Protein AF-A0A7S1X0C2-F1 (afdb_monomer)

Solvent-accessible surface area (backbone atoms only — not comparable to full-atom values): 18424 Å² total; per-residue (Å²): 133,88,85,84,90,81,90,81,87,82,83,82,81,87,82,87,84,82,89,85,88,84,92,74,71,80,76,73,65,73,80,68,70,89,68,88,88,83,87,87,90,87,86,89,87,80,88,86,87,88,86,81,90,83,88,83,81,87,83,81,92,76,87,82,74,86,74,83,85,72,82,78,79,82,78,76,87,85,67,83,74,78,58,61,66,62,54,48,54,51,49,54,51,50,52,52,50,51,54,51,49,50,53,54,49,54,68,74,62,67,70,86,49,76,64,57,54,52,54,51,53,51,50,34,53,76,73,70,48,89,82,82,84,53,98,68,58,58,50,48,49,44,10,46,36,28,60,71,66,77,38,89,53,36,82,48,83,66,72,60,33,46,58,52,45,26,47,30,40,35,24,45,81,85,40,91,89,55,72,68,44,79,46,46,44,68,55,40,29,72,77,69,65,41,42,54,70,51,47,41,52,41,36,54,34,59,30,49,102,88,37,88,32,43,90,93,43,48,75,67,58,37,50,51,49,40,65,73,42,52,70,90,60,96,68,60,49,73,91,50,49,28,58,50,52,47,48,50,59,72,69,46,75,56,64,68,60,52,51,51,51,49,54,51,50,53,52,50,54,50,52,53,50,53,52,51,53,59,53,55,63,64,76,79,113

Sequence (285 aa):
EGEGAAGGQGTVEHDHDESGRSGGAAAAVADDIIAHKEEAKGKEGGEGQRSSRLTFQGASSIPAAPLPSQPAPAQPPDAPQPDWDTMLDELEHEEAALRSDQRKFARNADTPTAEMYSECQELLQMFGLPYIIAPMEAEAQCAWMNANGLVDGVVTDDNDAFLFGAKEVYRNIFDGKKYVEHYKAADMETELGLTQERMIALALLLGCDYTEGVPGIGVVNAVEVIMAFLPPGSEAPKQGQGWQAFKEWVEAPDIALVKEVQAKIDRQSKKKRKSLDTLAEVEDG

Organism: NCBI:txid63592

Nearest PDB structures (foldseek):
  4q0z-assembly2_E  TM=9.080E-01  e=3.147E-11  Saccharomyces cerevisiae S288C
  6tur-assembly3_CCC  TM=8.118E-01  e=1.465E-11  Homo sapiens
  4q0w-assembly1_A  TM=6.971E-01  e=2.030E-12  Saccharomyces cerevisiae S288C
  6tur-assembly1_AAA  TM=7.537E-01  e=1.065E-11  Homo sapiens
  6vbh-assembly1_A  TM=7.689E-01  e=1.549E-10  Homo sapiens

pLDDT: mean 71.13, std 23.66, range [26.94, 96.81]

InterPro domains:
  IPR006084 XPG/Rad2 endonuclease [PR00853] (124-141)
  IPR006084 XPG/Rad2 endonuclease [PR00853] (145-165)
  IPR006084 XPG/Rad2 endonuclease [PR00853] (199-214)
  IPR006086 XPG-I domain [PF00867] (128-209)
  IPR006086 XPG-I domain [SM00484] (125-194)
  IPR008918 Helix-hairpin-helix motif, class 2 [SM00279] (196-229)
  IPR019974 XPG conserved site [PS00842] (128-142)
  IPR029060 PIN-like domain superfamily [SSF88723] (91-209)
  IPR036279 5'-3' exonuclease, C-terminal domain superfamily [SSF47807] (194-239)

Structure (mmCIF, N/CA/C/O backbone):
data_AF-A0A7S1X0C2-F1
#
_entry.id   AF-A0A7S1X0C2-F1
#
loop_
_atom_site.group_PDB
_atom_site.id
_atom_site.type_symbol
_atom_site.label_atom_id
_atom_site.label_alt_id
_atom_site.label_comp_id
_atom_site.label_asym_id
_atom_site.label_entity_id
_atom_site.label_seq_id
_atom_site.pdbx_PDB_ins_code
_atom_site.Cartn_x
_atom_site.Cartn_y
_atom_site.Cartn_z
_atom_site.occupancy
_atom_site.B_iso_or_equiv
_atom_site.auth_seq_id
_atom_site.auth_comp_id
_atom_site.auth_asym_id
_atom_site.auth_atom_id
_atom_site.pdbx_PDB_model_num
ATOM 1 N N . GLU A 1 1 ? -58.504 -42.662 8.228 1.00 38.34 1 GLU A N 1
ATOM 2 C CA . GLU A 1 1 ? -59.024 -41.973 7.030 1.00 38.34 1 GLU A CA 1
ATOM 3 C C . GLU A 1 1 ? -57.902 -41.020 6.616 1.00 38.34 1 GLU A C 1
ATOM 5 O O . GLU A 1 1 ? -57.551 -40.184 7.432 1.00 38.34 1 GLU A O 1
ATOM 10 N N . GLY A 1 2 ? -57.013 -41.369 5.671 1.00 36.91 2 GLY A N 1
ATOM 11 C CA . GLY A 1 2 ? -57.208 -41.274 4.205 1.00 36.91 2 GLY A CA 1
ATOM 12 C C . GLY A 1 2 ? -57.338 -39.789 3.831 1.00 36.91 2 GLY A C 1
ATOM 13 O O . GLY A 1 2 ? -58.200 -39.148 4.407 1.00 36.91 2 GLY A O 1
ATOM 14 N N . GLU A 1 3 ? -56.547 -39.109 3.002 1.00 38.09 3 GLU A N 1
ATOM 15 C CA . GLU A 1 3 ? -55.627 -39.337 1.865 1.00 38.09 3 GLU A CA 1
ATOM 16 C C . GLU A 1 3 ? -54.659 -38.108 1.865 1.00 38.09 3 GLU A C 1
ATOM 18 O O . GLU A 1 3 ? -54.950 -37.126 2.540 1.00 38.09 3 GLU A O 1
ATOM 23 N N . GLY A 1 4 ? -53.467 -38.016 1.265 1.00 32.06 4 GLY A N 1
ATOM 24 C CA . GLY A 1 4 ? -52.993 -38.414 -0.063 1.00 32.06 4 GLY A CA 1
ATOM 25 C C . GLY A 1 4 ? -52.557 -37.158 -0.858 1.00 32.06 4 GLY A C 1
ATOM 26 O O . GLY A 1 4 ? -53.248 -36.149 -0.812 1.00 32.06 4 GLY A O 1
ATOM 27 N N . ALA A 1 5 ? -51.447 -37.274 -1.611 1.00 35.38 5 ALA A N 1
ATOM 28 C CA . ALA A 1 5 ? -50.895 -36.349 -2.631 1.00 35.38 5 ALA A CA 1
ATOM 29 C C . ALA A 1 5 ? -50.056 -35.139 -2.137 1.00 35.38 5 ALA A C 1
ATOM 31 O O . ALA A 1 5 ? -50.445 -34.435 -1.220 1.00 35.38 5 ALA A O 1
ATOM 32 N N . ALA A 1 6 ? -48.898 -34.784 -2.708 1.00 38.53 6 ALA A N 1
ATOM 33 C CA . ALA A 1 6 ? -48.084 -35.348 -3.786 1.00 38.53 6 ALA A CA 1
ATOM 34 C C . ALA A 1 6 ? -46.634 -34.843 -3.621 1.00 38.53 6 ALA A C 1
ATOM 36 O O . ALA A 1 6 ? -46.410 -33.681 -3.285 1.00 38.53 6 ALA A O 1
ATOM 37 N N . GLY A 1 7 ? -45.660 -35.724 -3.857 1.00 30.81 7 GLY A N 1
ATOM 38 C CA . GLY A 1 7 ? -44.246 -35.377 -3.948 1.00 30.81 7 GLY A CA 1
ATOM 39 C C . GLY A 1 7 ? -43.900 -34.841 -5.336 1.00 30.81 7 GLY A C 1
ATOM 40 O O . GLY A 1 7 ? -44.306 -35.416 -6.343 1.00 30.81 7 GLY A O 1
ATOM 41 N N . GLY A 1 8 ? -43.130 -33.756 -5.372 1.00 30.38 8 GLY A N 1
ATOM 42 C CA . GLY A 1 8 ? -42.432 -33.269 -6.558 1.00 30.38 8 GLY A CA 1
ATOM 43 C C . GLY A 1 8 ? -40.933 -33.321 -6.295 1.00 30.38 8 GLY A C 1
ATOM 44 O O . GLY A 1 8 ? -40.399 -32.474 -5.585 1.00 30.38 8 GLY A O 1
ATOM 45 N N . GLN A 1 9 ? -40.274 -34.350 -6.826 1.00 30.86 9 GLN A N 1
ATOM 46 C CA . GLN A 1 9 ? -38.821 -34.431 -6.925 1.00 30.86 9 GLN A CA 1
ATOM 47 C C . GLN A 1 9 ? -38.385 -33.551 -8.100 1.00 30.86 9 GLN A C 1
ATOM 49 O O . GLN A 1 9 ? -38.743 -33.825 -9.241 1.00 30.86 9 GLN A O 1
ATOM 54 N N . GLY A 1 10 ? -37.643 -32.483 -7.810 1.00 29.42 10 GLY A N 1
ATOM 55 C CA . GLY A 1 10 ? -36.895 -31.718 -8.801 1.00 29.42 10 GLY A CA 1
ATOM 56 C C . GLY A 1 10 ? -35.439 -32.161 -8.768 1.00 29.42 10 GLY A C 1
ATOM 57 O O . GLY A 1 10 ? -34.667 -31.692 -7.938 1.00 29.42 10 GLY A O 1
ATOM 58 N N . THR A 1 11 ? -35.092 -33.104 -9.635 1.00 29.97 11 THR A N 1
ATOM 59 C CA . THR A 1 11 ? -33.720 -33.422 -10.031 1.00 29.97 11 THR A CA 1
ATOM 60 C C . THR A 1 11 ? -33.200 -32.280 -10.900 1.00 29.97 11 THR A C 1
ATOM 62 O O . THR A 1 11 ? -33.791 -32.003 -11.940 1.00 29.97 11 THR A O 1
ATOM 65 N N . VAL A 1 12 ? -32.124 -31.610 -10.486 1.00 31.59 12 VAL A N 1
ATOM 66 C CA . VAL A 1 12 ? -31.349 -30.745 -11.386 1.00 31.59 12 VAL A CA 1
ATOM 67 C C . VAL A 1 12 ? -30.118 -31.537 -11.793 1.00 31.59 12 VAL A C 1
ATOM 69 O O . VAL A 1 12 ? -29.305 -31.923 -10.952 1.00 31.59 12 VAL A O 1
ATOM 72 N N . GLU A 1 13 ? -30.088 -31.860 -13.079 1.00 29.91 13 GLU A N 1
ATOM 73 C CA . GLU A 1 13 ? -29.068 -32.640 -13.759 1.00 29.91 13 GLU A CA 1
ATOM 74 C C . GLU A 1 13 ? -27.720 -31.908 -13.763 1.00 29.91 13 GLU A C 1
ATOM 76 O O . GLU A 1 13 ? -27.632 -30.689 -13.911 1.00 29.91 13 GLU A O 1
ATOM 81 N N . HIS A 1 14 ? -26.668 -32.701 -13.567 1.00 29.45 14 HIS A N 1
ATOM 82 C CA . HIS A 1 14 ? -25.294 -32.357 -13.884 1.00 29.45 14 HIS A CA 1
ATOM 83 C C . HIS A 1 14 ? -25.120 -32.452 -15.400 1.00 29.45 14 HIS A C 1
ATOM 85 O O . HIS A 1 14 ? -25.196 -33.556 -15.932 1.00 29.45 14 HIS A O 1
ATOM 91 N N . ASP A 1 15 ? -24.793 -31.339 -16.050 1.00 27.52 15 ASP A N 1
ATOM 92 C CA . ASP A 1 15 ? -24.184 -31.352 -17.378 1.00 27.52 15 ASP A CA 1
ATOM 93 C C . ASP A 1 15 ? -22.742 -30.845 -17.274 1.00 27.52 15 ASP A C 1
ATOM 95 O O . ASP A 1 15 ? -22.465 -29.664 -17.060 1.00 27.52 15 ASP A O 1
ATOM 99 N N . HIS A 1 16 ? -21.824 -31.802 -17.391 1.00 29.70 16 HIS A N 1
ATOM 100 C CA . HIS A 1 16 ? -20.499 -31.596 -17.952 1.00 29.70 16 HIS A CA 1
ATOM 101 C C . HIS A 1 16 ? -20.656 -31.541 -19.474 1.00 29.70 16 HIS A C 1
ATOM 103 O O . HIS A 1 16 ? -21.088 -32.535 -20.045 1.00 29.70 16 HIS A O 1
ATOM 109 N N . ASP A 1 17 ? -20.221 -30.463 -20.127 1.00 28.12 17 ASP A N 1
ATOM 110 C CA . ASP A 1 17 ? -19.350 -30.629 -21.292 1.00 28.12 17 ASP A CA 1
ATOM 111 C C . ASP A 1 17 ? -18.538 -29.366 -21.603 1.00 28.12 17 ASP A C 1
ATOM 113 O O . ASP A 1 17 ? -18.909 -28.228 -21.305 1.00 28.12 17 ASP A O 1
ATOM 117 N N . GLU A 1 18 ? -17.376 -29.647 -22.159 1.00 31.31 18 GLU A N 1
ATOM 118 C CA . GLU A 1 18 ? -16.195 -28.841 -22.374 1.00 31.31 18 GLU A CA 1
ATOM 119 C C . GLU A 1 18 ? -16.219 -28.052 -23.693 1.00 31.31 18 GLU A C 1
ATOM 121 O O . GLU A 1 18 ? -16.808 -28.442 -24.698 1.00 31.31 18 GLU A O 1
ATOM 126 N N . SER A 1 19 ? -15.338 -27.048 -23.713 1.00 29.97 19 SER A N 1
ATOM 127 C CA . SER A 1 19 ? -14.519 -26.618 -24.856 1.00 29.97 19 SER A CA 1
ATOM 128 C C . SER A 1 19 ? -15.101 -25.646 -25.893 1.00 29.97 19 SER A C 1
ATOM 130 O O . SER A 1 19 ? -16.042 -25.918 -26.630 1.00 29.97 19 SER A O 1
ATOM 132 N N . GLY A 1 20 ? -14.369 -24.538 -26.075 1.00 26.94 20 GLY A N 1
ATOM 133 C CA . GLY A 1 20 ? -14.194 -23.962 -27.406 1.00 26.94 20 GLY A CA 1
ATOM 134 C C . GLY A 1 20 ? -14.153 -22.441 -27.492 1.00 26.94 20 GLY A C 1
ATOM 135 O O . GLY A 1 20 ? -15.181 -21.806 -27.667 1.00 26.94 20 GLY A O 1
ATOM 136 N N . ARG A 1 21 ? -12.924 -21.910 -27.585 1.00 32.91 21 ARG A N 1
ATOM 137 C CA . ARG A 1 21 ? -12.540 -20.632 -28.224 1.00 32.91 21 ARG A CA 1
ATOM 138 C C . ARG A 1 21 ? -12.882 -19.315 -27.514 1.00 32.91 21 ARG A C 1
ATOM 140 O O . ARG A 1 21 ? -13.883 -18.685 -27.819 1.00 32.91 21 ARG A O 1
ATOM 147 N N . SER A 1 22 ? -11.870 -18.773 -26.831 1.00 33.56 22 SER A N 1
ATOM 148 C CA . SER A 1 22 ? -11.380 -17.399 -27.081 1.00 33.56 22 SER A CA 1
ATOM 149 C C . SER A 1 22 ? -9.992 -17.146 -26.458 1.00 33.56 22 SER A C 1
ATOM 151 O O . SER A 1 22 ? -9.758 -16.124 -25.828 1.00 33.56 22 SER A O 1
ATOM 153 N N . GLY A 1 23 ? -9.043 -18.076 -26.615 1.00 30.84 23 GLY A N 1
ATOM 154 C CA . GLY A 1 23 ? -7.650 -17.922 -26.155 1.00 30.84 23 GLY A CA 1
ATOM 155 C C . GLY A 1 23 ? -6.723 -17.337 -27.225 1.00 30.84 23 GLY A C 1
ATOM 156 O O . GLY A 1 23 ? -5.709 -17.946 -27.541 1.00 30.84 23 GLY A O 1
ATOM 157 N N . GLY A 1 24 ? -7.115 -16.231 -27.869 1.00 29.59 24 GLY A N 1
ATOM 158 C CA . GLY A 1 24 ? -6.479 -15.781 -29.119 1.00 29.59 24 GLY A CA 1
ATOM 159 C C . GLY A 1 24 ? -5.709 -14.459 -29.092 1.00 29.59 24 GLY A C 1
ATOM 160 O O . GLY A 1 24 ? -5.016 -14.184 -30.062 1.00 29.59 24 GLY A O 1
ATOM 161 N N . ALA A 1 25 ? -5.818 -13.633 -28.046 1.00 32.25 25 ALA A N 1
ATOM 162 C CA . ALA A 1 25 ? -5.293 -12.259 -28.105 1.00 32.25 25 ALA A CA 1
ATOM 163 C C . ALA A 1 25 ? -4.091 -11.981 -27.182 1.00 32.25 25 ALA A C 1
ATOM 165 O O . ALA A 1 25 ? -3.238 -11.179 -27.539 1.00 32.25 25 ALA A O 1
ATOM 166 N N . ALA A 1 26 ? -3.973 -12.662 -26.035 1.00 36.62 26 ALA A N 1
ATOM 167 C CA . ALA A 1 26 ? -2.925 -12.360 -25.049 1.00 36.62 26 ALA A CA 1
ATOM 168 C C . ALA A 1 26 ? -1.559 -13.008 -25.358 1.00 36.62 26 ALA A C 1
ATOM 170 O O . ALA A 1 26 ? -0.527 -12.516 -24.919 1.00 36.62 26 ALA A O 1
ATOM 171 N N . ALA A 1 27 ? -1.533 -14.089 -26.146 1.00 34.44 27 ALA A N 1
ATOM 172 C CA . ALA A 1 27 ? -0.301 -14.821 -26.456 1.00 34.44 27 ALA A CA 1
ATOM 173 C C . ALA A 1 27 ? 0.554 -14.169 -27.561 1.00 34.44 27 ALA A C 1
ATOM 175 O O . ALA A 1 27 ? 1.710 -14.534 -27.728 1.00 34.44 27 ALA A O 1
ATOM 176 N N . ALA A 1 28 ? 0.008 -13.206 -28.313 1.00 31.70 28 ALA A N 1
ATOM 177 C CA . ALA A 1 28 ? 0.689 -12.609 -29.465 1.00 31.70 28 ALA A CA 1
ATOM 178 C C . ALA A 1 28 ? 1.593 -11.411 -29.115 1.00 31.70 28 ALA A C 1
ATOM 180 O O . ALA A 1 28 ? 2.307 -10.925 -29.984 1.00 31.70 28 ALA A O 1
ATOM 181 N N . VAL A 1 29 ? 1.581 -10.938 -27.864 1.00 41.34 29 VAL A N 1
ATOM 182 C CA . VAL A 1 29 ? 2.398 -9.788 -27.418 1.00 41.34 29 VAL A CA 1
ATOM 183 C C . VAL A 1 29 ? 3.744 -10.240 -26.823 1.00 41.34 29 VAL A C 1
ATOM 185 O O . VAL A 1 29 ? 4.648 -9.434 -26.639 1.00 41.34 29 VAL A O 1
ATOM 188 N N . ALA A 1 30 ? 3.913 -11.543 -26.566 1.00 39.09 30 ALA A N 1
ATOM 189 C CA . ALA A 1 30 ? 5.100 -12.097 -25.913 1.00 39.09 30 ALA A CA 1
ATOM 190 C C . ALA A 1 30 ? 6.334 -12.231 -26.831 1.00 39.09 30 ALA A C 1
ATOM 192 O O . ALA A 1 30 ? 7.449 -12.320 -26.324 1.00 39.09 30 ALA A O 1
ATOM 193 N N . ASP A 1 31 ? 6.161 -12.215 -28.158 1.00 32.28 31 ASP A N 1
ATOM 194 C CA . ASP A 1 31 ? 7.260 -12.468 -29.106 1.00 32.28 31 ASP A CA 1
ATOM 195 C C . ASP A 1 31 ? 7.981 -11.200 -29.610 1.00 32.28 31 ASP A C 1
ATOM 197 O O . ASP A 1 31 ? 9.034 -11.314 -30.235 1.00 32.28 31 ASP A O 1
ATOM 201 N N . ASP A 1 32 ? 7.491 -9.996 -29.296 1.00 37.34 32 ASP A N 1
ATOM 202 C CA . ASP A 1 32 ? 8.043 -8.735 -29.837 1.00 37.34 32 ASP A CA 1
ATOM 203 C C . ASP A 1 32 ? 8.929 -7.940 -28.849 1.00 37.34 32 ASP A C 1
ATOM 205 O O . ASP A 1 32 ? 9.487 -6.905 -29.206 1.00 37.34 32 ASP A O 1
ATOM 209 N N . ILE A 1 33 ? 9.132 -8.426 -27.617 1.00 41.47 33 ILE A N 1
ATOM 210 C CA . ILE A 1 33 ? 9.799 -7.671 -26.526 1.00 41.47 33 ILE A CA 1
ATOM 211 C C . ILE A 1 33 ? 11.320 -7.955 -26.426 1.00 41.47 33 ILE A C 1
ATOM 213 O O . ILE A 1 33 ? 12.046 -7.329 -25.658 1.00 41.47 33 ILE A O 1
ATOM 217 N N . ILE A 1 34 ? 11.870 -8.858 -27.248 1.00 40.75 34 ILE A N 1
ATOM 218 C CA . ILE A 1 34 ? 13.306 -9.228 -27.203 1.00 40.75 34 ILE A CA 1
ATOM 219 C C . ILE A 1 34 ? 14.224 -8.195 -27.896 1.00 40.75 34 ILE A C 1
ATOM 221 O O . ILE A 1 34 ? 15.450 -8.287 -27.809 1.00 40.75 34 ILE A O 1
ATOM 225 N N . ALA A 1 35 ? 13.680 -7.170 -28.550 1.00 41.38 35 ALA A N 1
ATOM 226 C CA . ALA A 1 35 ? 14.475 -6.131 -29.194 1.00 41.38 35 ALA A CA 1
ATOM 227 C C . ALA A 1 35 ? 14.241 -4.772 -28.527 1.00 41.38 35 ALA A C 1
ATOM 229 O O . ALA A 1 35 ? 13.103 -4.342 -28.413 1.00 41.38 35 ALA A O 1
ATOM 230 N N . HIS A 1 36 ? 15.346 -4.099 -28.183 1.00 38.06 36 HIS A N 1
ATOM 231 C CA . HIS A 1 36 ? 15.496 -2.690 -27.775 1.00 38.06 36 HIS A CA 1
ATOM 232 C C . HIS A 1 36 ? 15.909 -2.469 -26.313 1.00 38.06 36 HIS A C 1
ATOM 234 O O . HIS A 1 36 ? 15.114 -2.145 -25.438 1.00 38.06 36 HIS A O 1
ATOM 240 N N . LYS A 1 37 ? 17.226 -2.566 -26.090 1.00 36.91 37 LYS A N 1
ATOM 241 C CA . LYS A 1 37 ? 17.931 -2.047 -24.917 1.00 36.91 37 LYS A CA 1
ATOM 242 C C . LYS A 1 37 ? 18.884 -0.939 -25.364 1.00 36.91 37 LYS A C 1
ATOM 244 O O . LYS A 1 37 ? 19.933 -1.237 -25.914 1.00 36.91 37 LYS A O 1
ATOM 249 N N . GLU A 1 38 ? 18.497 0.308 -25.131 1.00 36.88 38 GLU A N 1
ATOM 250 C CA . GLU A 1 38 ? 19.330 1.523 -25.050 1.00 36.88 38 GLU A CA 1
ATOM 251 C C . GLU A 1 38 ? 18.377 2.629 -24.537 1.00 36.88 38 GLU A C 1
ATOM 253 O O . GLU A 1 38 ? 17.223 2.664 -24.944 1.00 36.88 38 GLU A O 1
ATOM 258 N N . GLU A 1 39 ? 18.694 3.509 -23.586 1.00 32.00 39 GLU A N 1
ATOM 259 C CA . GLU 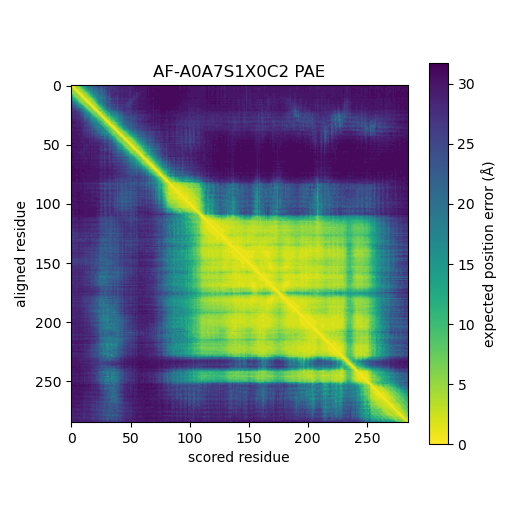A 1 39 ? 19.973 4.120 -23.233 1.00 32.00 39 GLU A CA 1
ATOM 260 C C . GLU A 1 39 ? 19.838 4.813 -21.851 1.00 32.00 39 GLU A C 1
ATOM 262 O O . GLU A 1 39 ? 18.848 5.496 -21.594 1.00 32.00 39 GLU A O 1
ATOM 267 N N . ALA A 1 40 ? 20.823 4.672 -20.955 1.00 35.09 40 ALA A N 1
ATOM 268 C CA . ALA A 1 40 ? 20.974 5.534 -19.775 1.00 35.09 40 ALA A CA 1
ATOM 269 C C . ALA A 1 40 ? 22.435 5.564 -19.301 1.00 35.09 40 ALA A C 1
ATOM 271 O O . ALA A 1 40 ? 22.998 4.507 -19.003 1.00 35.09 40 ALA A O 1
ATOM 272 N N . LYS A 1 41 ? 23.030 6.762 -19.147 1.00 30.12 41 LYS A N 1
ATOM 273 C CA . LYS A 1 41 ? 24.024 7.023 -18.084 1.00 30.12 41 LYS A CA 1
ATOM 274 C C . LYS A 1 41 ? 24.419 8.494 -17.882 1.00 30.12 41 LYS A C 1
ATOM 276 O O . LYS A 1 41 ? 24.731 9.199 -18.835 1.00 30.12 41 LYS A O 1
ATOM 281 N N . GLY A 1 42 ? 24.608 8.841 -16.602 1.00 27.86 42 GLY A N 1
ATOM 282 C CA . GLY A 1 42 ? 25.498 9.898 -16.081 1.00 27.86 42 GLY A CA 1
ATOM 283 C C . GLY A 1 42 ? 24.771 10.878 -15.148 1.00 27.86 42 GLY A C 1
ATOM 284 O O . GLY A 1 42 ? 23.754 11.412 -15.554 1.00 27.86 42 GLY A O 1
ATOM 285 N N . LYS A 1 43 ? 25.203 11.197 -13.917 1.00 32.00 43 LYS A N 1
ATOM 286 C CA . LYS A 1 43 ? 26.510 11.105 -13.230 1.00 32.00 43 LYS A CA 1
ATOM 287 C C . LYS A 1 43 ? 26.326 11.167 -11.695 1.00 32.00 43 LYS A C 1
ATOM 289 O O . LYS A 1 43 ? 25.388 11.794 -11.221 1.00 32.00 43 LYS A O 1
ATOM 294 N N . GLU A 1 44 ? 27.281 10.585 -10.966 1.00 30.80 44 GLU A N 1
ATOM 295 C CA . GLU A 1 44 ? 27.484 10.650 -9.503 1.00 30.80 44 GLU A CA 1
ATOM 296 C C . GLU A 1 44 ? 28.456 11.770 -9.057 1.00 30.80 44 GLU A C 1
ATOM 298 O O . GLU A 1 44 ? 29.279 12.232 -9.854 1.00 30.80 44 GLU A O 1
ATOM 303 N N . GLY A 1 45 ? 28.434 12.066 -7.743 1.00 28.23 45 GLY A N 1
ATOM 304 C CA . GLY A 1 45 ? 29.539 12.602 -6.916 1.00 28.23 45 GLY A CA 1
ATOM 305 C C . GLY A 1 45 ? 29.134 13.845 -6.099 1.00 28.23 45 GLY A C 1
ATOM 306 O O . GLY A 1 45 ? 28.565 14.761 -6.672 1.00 28.23 45 GLY A O 1
ATOM 307 N N . GLY A 1 46 ? 29.377 14.007 -4.791 1.00 30.22 46 GLY A N 1
ATOM 308 C CA . GLY A 1 46 ? 30.130 13.253 -3.782 1.00 30.22 46 GLY A CA 1
ATOM 309 C C . GLY A 1 46 ? 30.048 13.946 -2.396 1.00 30.22 46 GLY A C 1
ATOM 310 O O . GLY A 1 46 ? 29.540 15.058 -2.278 1.00 30.22 46 GLY A O 1
ATOM 311 N N . GLU A 1 47 ? 30.530 13.235 -1.372 1.00 30.88 47 GLU A N 1
ATOM 312 C CA . GLU A 1 47 ? 30.684 13.530 0.076 1.00 30.88 47 GLU A CA 1
ATOM 313 C C . GLU A 1 47 ? 31.238 14.948 0.390 1.00 30.88 47 GLU A C 1
ATOM 315 O O . GLU A 1 47 ? 31.925 15.534 -0.434 1.00 30.88 47 GLU A O 1
ATOM 320 N N . GLY A 1 48 ? 31.076 15.627 1.534 1.00 29.05 48 GLY A N 1
ATOM 321 C CA . GLY A 1 48 ? 30.750 15.288 2.920 1.00 29.05 48 GLY A CA 1
ATOM 322 C C . GLY A 1 48 ? 31.764 16.004 3.837 1.00 29.05 48 GLY A C 1
ATOM 323 O O . GLY A 1 48 ? 32.955 15.797 3.655 1.00 29.05 48 GLY A O 1
ATOM 324 N N . GLN A 1 49 ? 31.351 16.823 4.823 1.00 31.06 49 GLN A N 1
ATOM 325 C CA . GLN A 1 49 ? 32.105 16.993 6.086 1.00 31.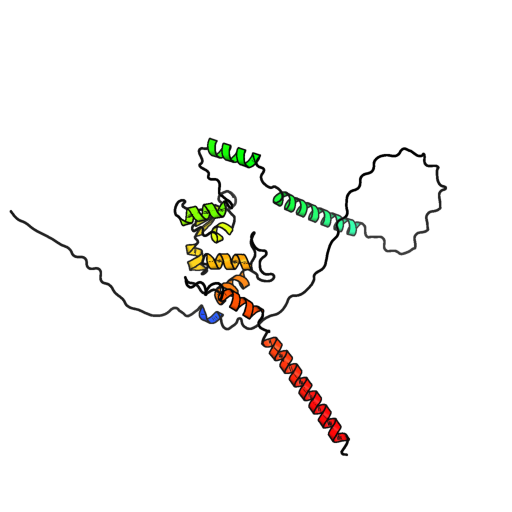06 49 GLN A CA 1
ATOM 326 C C . GLN A 1 49 ? 31.387 17.832 7.156 1.00 31.06 49 GLN A C 1
ATOM 328 O O . GLN A 1 49 ? 30.919 18.944 6.934 1.00 31.06 49 GLN A O 1
ATOM 333 N N . ARG A 1 50 ? 31.379 17.266 8.367 1.00 34.34 50 ARG A N 1
ATOM 334 C CA . ARG A 1 50 ? 31.036 17.884 9.652 1.00 34.34 50 ARG A CA 1
ATOM 335 C C . ARG A 1 50 ? 32.175 18.797 10.118 1.00 34.34 50 ARG A C 1
ATOM 337 O O . ARG A 1 50 ? 33.332 18.402 10.011 1.00 34.34 50 ARG A O 1
ATOM 344 N N . SER A 1 51 ? 31.866 19.907 10.790 1.00 34.28 51 SER A N 1
ATOM 345 C CA . SER A 1 51 ? 32.777 20.458 11.800 1.00 34.28 51 SER A CA 1
ATOM 346 C C . SER A 1 51 ? 32.041 21.215 12.904 1.00 34.28 51 SER A C 1
ATOM 348 O O . SER A 1 51 ? 30.973 21.789 12.720 1.00 34.28 51 SER A O 1
ATOM 350 N N . SER A 1 52 ? 32.620 21.101 14.087 1.00 35.03 52 SER A N 1
ATOM 351 C CA . SER A 1 52 ? 32.066 21.262 15.421 1.00 35.03 52 SER A CA 1
ATOM 352 C C . SER A 1 52 ? 32.100 22.688 15.976 1.00 35.03 52 SER A C 1
ATOM 354 O O . SER A 1 52 ? 32.993 23.484 15.709 1.00 35.03 52 SER A O 1
ATOM 356 N N . ARG A 1 53 ? 31.135 22.922 16.865 1.00 34.03 53 ARG A N 1
ATOM 357 C CA . ARG A 1 53 ? 30.945 24.034 17.803 1.00 34.03 53 ARG A CA 1
ATOM 358 C C . ARG A 1 53 ? 32.193 24.334 18.655 1.00 34.03 53 ARG A C 1
ATOM 360 O O . ARG A 1 53 ? 32.704 23.427 19.305 1.00 34.03 53 ARG A O 1
ATOM 367 N N . LEU A 1 54 ? 32.569 25.610 18.784 1.00 34.22 54 LEU A N 1
ATOM 368 C CA . LEU A 1 54 ? 33.234 26.129 19.986 1.00 34.22 54 LEU A CA 1
ATOM 369 C C . LEU A 1 54 ? 32.837 27.593 20.228 1.00 34.22 54 LEU A C 1
ATOM 371 O O . LEU A 1 54 ? 32.992 28.456 19.371 1.00 34.22 54 LEU A O 1
ATOM 375 N N . THR A 1 55 ? 32.294 27.851 21.411 1.00 33.72 55 THR A N 1
ATOM 376 C CA . THR A 1 55 ? 31.976 29.175 21.952 1.00 33.72 55 THR A CA 1
ATOM 377 C C . THR A 1 55 ? 33.198 29.771 22.648 1.00 33.72 55 THR A C 1
ATOM 379 O O . THR A 1 55 ? 33.839 29.065 23.425 1.00 33.72 55 THR A O 1
ATOM 382 N N . PHE A 1 56 ? 33.443 31.076 22.503 1.00 30.09 56 PHE A N 1
ATOM 383 C CA . PHE A 1 56 ? 34.155 31.848 23.526 1.00 30.09 56 PHE A CA 1
ATOM 384 C C . PHE A 1 56 ? 33.603 33.275 23.626 1.00 30.09 56 PHE A C 1
ATOM 386 O O . PHE A 1 56 ? 33.350 33.937 22.622 1.00 30.09 56 PHE A O 1
ATOM 393 N N . GLN A 1 57 ? 33.367 33.697 24.866 1.00 32.66 57 GLN A N 1
ATOM 394 C CA . GLN A 1 57 ? 32.835 34.991 25.278 1.00 32.66 57 GLN A CA 1
ATOM 395 C C . GLN A 1 57 ? 33.932 36.063 25.317 1.00 32.66 57 GLN A C 1
ATOM 397 O O . GLN A 1 57 ? 35.040 35.795 25.759 1.00 32.66 57 GLN A O 1
ATOM 402 N N . GLY A 1 58 ? 33.546 37.291 24.964 1.00 34.38 58 GLY A N 1
ATOM 403 C CA . GLY A 1 58 ? 33.950 38.529 25.639 1.00 34.38 58 GLY A CA 1
ATOM 404 C C . GLY A 1 58 ? 35.430 38.926 25.634 1.00 34.38 58 GLY A C 1
ATOM 405 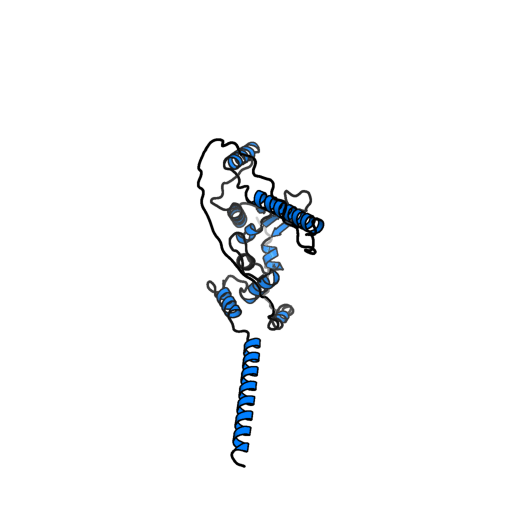O O . GLY A 1 58 ? 36.217 38.433 26.432 1.00 34.38 58 GLY A O 1
ATOM 406 N N . ALA A 1 59 ? 35.756 39.980 24.884 1.00 37.50 59 ALA A N 1
ATOM 407 C CA . ALA A 1 59 ? 36.733 40.969 25.333 1.00 37.50 59 ALA A CA 1
ATOM 408 C C . ALA A 1 59 ? 36.453 42.345 24.715 1.00 37.50 59 ALA A C 1
ATOM 410 O O . ALA A 1 59 ? 36.020 42.486 23.576 1.00 37.50 59 ALA A O 1
ATOM 411 N N . SER A 1 60 ? 36.681 43.339 25.557 1.00 38.25 60 SER A N 1
ATOM 412 C CA . SER A 1 60 ? 36.399 44.764 25.476 1.00 38.25 60 SER A CA 1
ATOM 413 C C . SER A 1 60 ? 37.086 45.543 24.350 1.00 38.25 60 SER A C 1
ATOM 415 O O . SER A 1 60 ? 38.238 45.300 24.009 1.00 38.25 60 SER A O 1
ATOM 417 N N . SER A 1 61 ? 36.363 46.575 23.907 1.00 40.84 61 SER A N 1
ATOM 418 C CA . SER A 1 61 ? 36.788 47.855 23.323 1.00 40.84 61 SER A CA 1
ATOM 419 C C . SER A 1 61 ? 38.291 48.181 23.294 1.00 40.84 61 SER A C 1
ATOM 421 O O . SER A 1 61 ? 38.903 48.427 24.335 1.00 40.84 61 SER A O 1
ATOM 423 N N . ILE A 1 62 ? 38.820 48.368 22.082 1.00 47.16 62 ILE A N 1
ATOM 424 C CA . ILE A 1 62 ? 40.017 49.174 21.806 1.00 47.16 62 ILE A CA 1
ATOM 425 C C . ILE A 1 62 ? 39.605 50.254 20.786 1.00 47.16 62 ILE A C 1
ATOM 427 O O . ILE A 1 62 ? 38.995 49.907 19.773 1.00 47.16 62 ILE A O 1
ATOM 431 N N . PRO A 1 63 ? 39.873 51.551 21.026 1.00 45.53 63 PRO A N 1
ATOM 432 C CA . PRO A 1 63 ? 39.520 52.609 20.083 1.00 45.53 63 PRO A CA 1
ATOM 433 C C . PRO A 1 63 ? 40.407 52.549 18.831 1.00 45.53 63 PRO A C 1
ATOM 435 O O . PRO A 1 63 ? 41.634 52.538 18.921 1.00 45.53 63 PRO A O 1
ATOM 438 N N . ALA A 1 64 ? 39.773 52.524 17.656 1.00 46.94 64 ALA A N 1
ATOM 439 C CA . ALA A 1 64 ? 40.446 52.547 16.364 1.00 46.94 64 ALA A CA 1
ATOM 440 C C . ALA A 1 64 ? 41.057 53.934 16.097 1.00 46.94 64 ALA A C 1
ATOM 442 O O . ALA A 1 64 ? 40.341 54.929 15.979 1.00 46.94 64 ALA A O 1
ATOM 443 N N . ALA A 1 65 ? 42.384 54.001 15.991 1.00 51.28 65 ALA A N 1
ATOM 444 C CA . ALA A 1 65 ? 43.069 55.152 15.410 1.00 51.28 65 ALA A CA 1
ATOM 445 C C . ALA A 1 65 ? 42.792 55.202 13.892 1.00 51.28 65 ALA A C 1
ATOM 447 O O . ALA A 1 65 ? 42.745 54.144 13.256 1.00 51.28 65 ALA A O 1
ATOM 448 N N . PRO A 1 66 ? 42.613 56.389 13.284 1.00 51.94 66 PRO A N 1
ATOM 449 C CA . PRO A 1 66 ? 42.316 56.485 11.863 1.00 51.94 66 PRO A CA 1
ATOM 450 C C . PRO A 1 66 ? 43.569 56.129 11.056 1.00 51.94 66 PRO A C 1
ATOM 452 O O . PRO A 1 66 ? 44.591 56.813 11.130 1.00 51.94 66 PRO A O 1
ATOM 455 N N . LEU A 1 67 ? 43.496 55.034 10.298 1.00 48.06 67 LEU A N 1
ATOM 456 C CA . LEU A 1 67 ? 44.515 54.676 9.314 1.00 48.06 67 LEU A CA 1
ATOM 457 C C . LEU A 1 67 ? 44.509 55.695 8.158 1.00 48.06 67 LEU A C 1
ATOM 459 O O . LEU A 1 67 ? 43.436 56.139 7.744 1.00 48.06 67 LEU A O 1
ATOM 463 N N . PRO A 1 68 ? 45.684 56.066 7.617 1.00 51.31 68 PRO A N 1
ATOM 464 C CA . PRO A 1 68 ? 45.779 56.990 6.495 1.00 51.31 68 PRO A CA 1
ATOM 465 C C . PRO A 1 68 ? 45.098 56.399 5.254 1.00 51.31 68 PRO A C 1
ATOM 467 O O . PRO A 1 68 ? 45.324 55.245 4.890 1.00 51.31 68 PRO A O 1
ATOM 470 N N . SER A 1 69 ? 44.270 57.212 4.599 1.00 54.88 69 SER A N 1
ATOM 471 C CA . SER A 1 69 ? 43.567 56.886 3.359 1.00 54.88 69 SER A CA 1
ATOM 472 C C . SER A 1 69 ? 44.561 56.572 2.238 1.00 54.88 69 SER A C 1
ATOM 474 O O . SER A 1 69 ? 45.186 57.479 1.685 1.00 54.88 69 SER A O 1
ATOM 476 N N . GLN A 1 70 ? 44.710 55.289 1.904 1.00 51.06 70 GLN A N 1
ATOM 477 C CA . GLN A 1 70 ? 45.371 54.875 0.668 1.00 51.06 70 GLN A CA 1
ATOM 478 C C . GLN A 1 70 ? 44.443 55.169 -0.524 1.00 51.06 70 GLN A C 1
ATOM 480 O O . GLN A 1 70 ? 43.232 54.965 -0.405 1.00 51.06 70 GLN A O 1
ATOM 485 N N . PRO A 1 71 ? 44.965 55.650 -1.668 1.00 54.72 71 PRO A N 1
ATOM 486 C CA . PRO A 1 71 ? 44.166 55.780 -2.879 1.00 54.72 71 PRO A CA 1
ATOM 487 C C . PRO A 1 71 ? 43.694 54.393 -3.330 1.00 54.72 71 PRO A C 1
ATOM 489 O O . PRO A 1 71 ? 44.472 53.438 -3.332 1.00 54.72 71 PRO A O 1
ATOM 492 N N . ALA A 1 72 ? 42.412 54.284 -3.684 1.00 56.31 72 ALA A N 1
ATOM 493 C CA . ALA A 1 72 ? 41.820 53.043 -4.169 1.00 56.31 72 ALA A CA 1
ATOM 494 C C . ALA A 1 72 ? 42.619 52.507 -5.375 1.00 56.31 72 ALA A C 1
ATOM 496 O O . ALA A 1 72 ? 42.968 53.296 -6.261 1.00 56.31 72 ALA A O 1
ATOM 497 N N . PRO A 1 73 ? 42.929 51.198 -5.435 1.00 53.09 73 PRO A N 1
ATOM 498 C CA . PRO A 1 73 ? 43.609 50.630 -6.589 1.00 53.09 73 PRO A CA 1
ATOM 499 C C . PRO A 1 73 ? 42.744 50.832 -7.838 1.00 53.09 73 PRO A C 1
ATOM 501 O O . PRO A 1 73 ? 41.537 50.588 -7.820 1.00 53.09 73 PRO A O 1
ATOM 504 N N . ALA A 1 74 ? 43.370 51.314 -8.913 1.00 57.12 74 ALA A N 1
ATOM 505 C CA . ALA A 1 74 ? 42.721 51.515 -10.201 1.00 57.12 74 ALA A CA 1
ATOM 506 C C . ALA A 1 74 ? 42.131 50.188 -10.703 1.00 57.12 74 ALA A C 1
ATOM 508 O O . ALA A 1 74 ? 42.841 49.185 -10.797 1.00 57.12 74 ALA A O 1
ATOM 509 N N . GLN A 1 75 ? 40.833 50.186 -11.006 1.00 54.00 75 GLN A N 1
ATOM 510 C CA . GLN A 1 75 ? 40.162 49.035 -11.603 1.00 54.00 75 GLN A CA 1
ATOM 511 C C . GLN A 1 75 ? 40.698 48.810 -13.029 1.00 54.00 75 GLN A C 1
ATOM 513 O O . GLN A 1 75 ? 40.859 49.789 -13.765 1.00 54.00 75 GLN A O 1
ATOM 518 N N . PRO A 1 76 ? 41.004 47.562 -13.433 1.00 59.44 76 PRO A N 1
ATOM 519 C CA . PRO A 1 76 ? 41.419 47.274 -14.800 1.00 59.44 76 PRO A CA 1
ATOM 520 C C . PRO A 1 76 ? 40.276 47.600 -15.780 1.00 59.44 76 PRO A C 1
ATOM 522 O O . PRO A 1 76 ? 39.121 47.291 -15.480 1.00 59.44 76 PRO A O 1
ATOM 525 N N . PRO A 1 77 ? 40.560 48.224 -16.937 1.00 62.06 77 PRO A N 1
ATOM 526 C CA . PRO A 1 77 ? 39.550 48.446 -17.962 1.00 62.06 77 PRO A CA 1
ATOM 527 C C . PRO A 1 77 ? 39.192 47.107 -18.631 1.00 62.06 77 PRO A C 1
ATOM 529 O O . PRO A 1 77 ? 40.082 46.320 -18.944 1.00 62.06 77 PRO A O 1
ATOM 532 N N . ASP A 1 78 ? 37.894 46.882 -18.845 1.00 62.09 78 ASP A N 1
ATOM 533 C CA . ASP A 1 78 ? 37.277 45.750 -19.564 1.00 62.09 78 ASP A CA 1
ATOM 534 C C . ASP A 1 78 ? 37.198 44.378 -18.864 1.00 62.09 78 ASP A C 1
ATOM 536 O O . ASP A 1 78 ? 37.352 43.332 -19.494 1.00 62.09 78 ASP A O 1
ATOM 540 N N . ALA A 1 79 ? 36.836 44.341 -17.579 1.00 55.81 79 ALA A N 1
ATOM 541 C CA . ALA A 1 79 ? 36.099 43.181 -17.064 1.00 55.81 79 ALA A CA 1
ATOM 542 C C . ALA A 1 79 ? 34.597 43.376 -17.371 1.00 55.81 79 ALA A C 1
ATOM 544 O O . ALA A 1 79 ? 34.081 44.455 -17.061 1.00 55.81 79 ALA A O 1
ATOM 545 N N . PRO A 1 80 ? 33.879 42.393 -17.961 1.00 64.00 80 PRO A N 1
ATOM 546 C CA . PRO A 1 80 ? 32.427 42.468 -18.095 1.00 64.00 80 PRO A CA 1
ATOM 547 C C . PRO A 1 80 ? 31.837 42.735 -16.714 1.00 64.00 80 PRO A C 1
ATOM 549 O O . PRO A 1 80 ? 32.125 41.994 -15.771 1.00 64.00 80 PRO A O 1
ATOM 552 N N . GLN A 1 81 ? 31.079 43.823 -16.569 1.00 63.31 81 GLN A N 1
ATOM 553 C CA . GLN A 1 81 ? 30.390 44.057 -15.308 1.00 63.31 81 GLN A CA 1
ATOM 554 C C . GLN A 1 81 ? 29.406 42.903 -15.105 1.00 63.31 81 GLN A C 1
ATOM 556 O O . GLN A 1 81 ? 28.733 42.536 -16.072 1.00 63.31 81 GLN A O 1
ATOM 561 N N . PRO A 1 82 ? 29.361 42.293 -13.908 1.00 66.62 82 PRO A N 1
ATOM 562 C CA . PRO A 1 82 ? 28.379 41.261 -13.623 1.00 66.62 82 PRO A CA 1
ATOM 563 C C . PRO A 1 82 ? 27.002 41.834 -13.939 1.00 66.62 82 PRO A C 1
ATOM 565 O O . PRO A 1 82 ? 26.676 42.942 -13.506 1.00 66.62 82 PRO A O 1
ATOM 568 N N . ASP A 1 83 ? 26.250 41.116 -14.768 1.00 81.75 83 ASP A N 1
ATOM 569 C CA . ASP A 1 83 ? 24.891 41.499 -15.100 1.00 81.75 83 ASP A CA 1
ATOM 570 C C . ASP A 1 83 ? 24.034 41.289 -13.856 1.00 81.75 83 ASP A C 1
ATOM 572 O O . ASP A 1 83 ? 23.582 40.181 -13.557 1.00 81.75 83 ASP A O 1
ATOM 576 N N . TRP A 1 84 ? 23.909 42.363 -13.082 1.00 77.75 84 TRP A N 1
ATOM 577 C CA . TRP A 1 84 ? 23.196 42.351 -11.820 1.00 77.75 84 TRP A CA 1
ATOM 578 C C . TRP A 1 84 ? 21.738 41.962 -12.007 1.00 77.75 84 TRP A C 1
ATOM 580 O O . TRP A 1 84 ? 21.207 41.343 -11.098 1.00 77.75 84 TRP A O 1
ATOM 590 N N . ASP A 1 85 ? 21.131 42.248 -13.163 1.00 82.56 85 ASP A N 1
ATOM 591 C CA . ASP A 1 85 ? 19.748 41.865 -13.448 1.00 82.56 85 ASP A CA 1
ATOM 592 C C . ASP A 1 85 ? 19.632 40.339 -13.585 1.00 82.56 85 ASP A C 1
ATOM 594 O O . ASP A 1 85 ? 18.798 39.725 -12.924 1.00 82.56 85 ASP A O 1
ATOM 598 N N . THR A 1 86 ? 20.542 39.701 -14.331 1.00 82.69 86 THR A N 1
ATOM 599 C CA . THR A 1 86 ? 20.590 38.230 -14.442 1.00 82.69 86 THR A CA 1
ATOM 600 C C . THR A 1 86 ? 20.886 37.561 -13.095 1.00 82.69 86 THR A C 1
ATOM 602 O O . THR A 1 86 ? 20.251 36.569 -12.743 1.00 82.69 86 THR A O 1
ATOM 605 N N . MET A 1 87 ? 21.813 38.111 -12.304 1.00 83.19 87 MET A N 1
ATOM 606 C CA . MET A 1 87 ? 22.109 37.576 -10.969 1.00 83.19 87 MET A CA 1
ATOM 607 C C . MET A 1 87 ? 20.940 37.757 -9.991 1.00 83.19 87 MET A C 1
ATOM 609 O O . MET A 1 87 ? 20.737 36.909 -9.123 1.00 83.19 87 MET A O 1
ATOM 613 N N . LEU A 1 88 ? 20.184 38.855 -10.100 1.00 88.25 88 LEU A N 1
ATOM 614 C CA . LEU A 1 88 ? 19.001 39.097 -9.275 1.00 88.25 88 LEU A CA 1
ATOM 615 C C . LEU A 1 88 ? 17.890 38.099 -9.626 1.00 88.25 88 LEU A C 1
ATOM 617 O O . LEU A 1 88 ? 17.337 37.483 -8.719 1.00 88.25 88 LEU A O 1
ATOM 621 N N . ASP A 1 89 ? 17.641 37.868 -10.918 1.00 88.19 89 ASP A N 1
ATOM 622 C CA . ASP A 1 89 ? 16.666 36.881 -11.401 1.00 88.19 89 ASP A CA 1
ATOM 623 C C . ASP A 1 89 ? 17.025 35.448 -10.966 1.00 88.19 89 ASP A C 1
ATOM 625 O O . ASP A 1 89 ? 16.142 34.678 -10.568 1.00 88.19 89 ASP A O 1
ATOM 629 N N . GLU A 1 90 ? 18.310 35.077 -11.010 1.00 88.38 90 GLU A N 1
ATOM 630 C CA . GLU A 1 90 ? 18.805 33.783 -10.517 1.00 88.38 90 GLU A CA 1
ATOM 631 C C . GLU A 1 90 ? 18.588 33.630 -9.004 1.00 88.38 90 GLU A C 1
ATOM 633 O O . GLU A 1 90 ? 18.085 32.594 -8.559 1.00 88.38 90 GLU A O 1
ATOM 638 N N . LEU A 1 91 ? 18.898 34.667 -8.217 1.00 87.88 91 LEU A N 1
ATOM 639 C CA . LEU A 1 91 ? 18.681 34.673 -6.767 1.00 87.88 91 LEU A CA 1
ATOM 640 C C . LEU A 1 91 ? 17.194 34.603 -6.403 1.00 87.88 91 LEU A C 1
ATOM 642 O O . LEU A 1 91 ? 16.833 33.902 -5.458 1.00 87.88 91 LEU A O 1
ATOM 646 N N . GLU A 1 92 ? 16.322 35.289 -7.143 1.00 90.94 92 GLU A N 1
ATOM 647 C CA . GLU A 1 92 ? 14.872 35.223 -6.935 1.00 90.94 92 GLU A CA 1
ATOM 648 C C . GLU A 1 92 ? 14.319 33.822 -7.241 1.00 90.94 92 GLU A C 1
ATOM 650 O O . GLU A 1 92 ? 13.496 33.299 -6.480 1.00 90.94 92 GLU A O 1
ATOM 655 N N . HIS A 1 93 ? 14.802 33.174 -8.307 1.00 88.38 93 HIS A N 1
ATOM 656 C CA . HIS A 1 93 ? 14.453 31.785 -8.617 1.00 88.38 93 HIS A CA 1
ATOM 657 C C . HIS A 1 93 ? 14.954 30.814 -7.546 1.00 88.38 93 HIS A C 1
ATOM 659 O O . HIS A 1 93 ? 14.205 29.924 -7.128 1.00 88.38 93 HIS A O 1
ATOM 665 N N . GLU A 1 94 ? 16.191 30.983 -7.081 1.00 89.69 94 GLU A N 1
ATOM 666 C CA . GLU A 1 94 ? 16.769 30.160 -6.020 1.00 89.69 94 GLU A CA 1
ATOM 667 C C . GLU A 1 94 ? 16.012 30.351 -4.699 1.00 89.69 94 GLU A C 1
ATOM 669 O O . GLU A 1 94 ? 15.665 29.374 -4.035 1.00 89.69 94 GLU A O 1
ATOM 674 N N . GLU A 1 95 ? 15.648 31.585 -4.343 1.00 89.31 95 GLU A N 1
ATOM 675 C CA . GLU A 1 95 ? 14.848 31.866 -3.152 1.00 89.31 95 GLU A CA 1
ATOM 676 C C . GLU A 1 95 ? 13.446 31.245 -3.257 1.00 89.31 95 GLU A C 1
ATOM 678 O O . GLU A 1 95 ? 12.948 30.657 -2.290 1.00 89.31 95 GLU A O 1
ATOM 683 N N . ALA A 1 96 ? 12.805 31.323 -4.425 1.00 87.31 96 ALA A N 1
ATOM 684 C CA . ALA A 1 96 ? 11.514 30.685 -4.663 1.00 87.31 96 ALA A CA 1
ATOM 685 C C . ALA A 1 96 ? 11.604 29.153 -4.553 1.00 87.31 96 ALA A C 1
ATOM 687 O O . ALA A 1 96 ? 10.735 28.531 -3.929 1.00 87.31 96 ALA A O 1
ATOM 688 N N . ALA A 1 97 ? 12.664 28.551 -5.098 1.00 89.25 97 ALA A N 1
ATOM 689 C CA . ALA A 1 97 ? 12.932 27.120 -4.991 1.00 89.25 97 ALA A CA 1
ATOM 690 C C . ALA A 1 97 ? 13.171 26.705 -3.531 1.00 89.25 97 ALA A C 1
ATOM 692 O O . ALA A 1 97 ? 12.471 25.830 -3.024 1.00 89.25 97 ALA A O 1
ATOM 693 N N . LEU A 1 98 ? 14.049 27.407 -2.810 1.00 85.50 98 LEU A N 1
ATOM 694 C CA . LEU A 1 98 ? 14.354 27.140 -1.402 1.00 85.50 98 LEU A CA 1
ATOM 695 C C . LEU A 1 98 ? 13.137 27.332 -0.493 1.00 85.50 98 LEU A C 1
ATOM 697 O O . LEU A 1 98 ? 12.923 26.540 0.422 1.00 85.50 98 LEU A O 1
ATOM 701 N N . ARG A 1 99 ? 12.300 28.346 -0.740 1.00 85.62 99 ARG A N 1
ATOM 702 C CA . ARG A 1 99 ? 11.037 28.542 -0.004 1.00 85.62 99 ARG A CA 1
ATOM 703 C C . ARG A 1 99 ? 10.033 27.431 -0.299 1.00 85.62 99 ARG A C 1
ATOM 705 O O . ARG A 1 99 ? 9.315 27.006 0.608 1.00 85.62 99 ARG A O 1
ATOM 712 N N . SER A 1 100 ? 9.959 26.971 -1.547 1.00 80.75 100 SER A N 1
ATOM 713 C CA . SER A 1 100 ? 9.138 25.818 -1.929 1.00 80.75 100 SER A CA 1
ATOM 714 C C . SER A 1 100 ? 9.615 24.559 -1.208 1.00 80.75 100 SER A C 1
ATOM 716 O O . SER A 1 100 ? 8.812 23.861 -0.588 1.00 80.75 100 SER A O 1
ATOM 718 N N . ASP A 1 101 ? 10.922 24.322 -1.188 1.00 81.69 101 ASP A N 1
ATOM 719 C CA . ASP A 1 101 ? 11.523 23.167 -0.530 1.00 81.69 101 ASP A CA 1
ATOM 720 C C . ASP A 1 101 ? 11.376 23.237 0.991 1.00 81.69 101 ASP A C 1
ATOM 722 O O . ASP A 1 101 ? 10.955 22.258 1.598 1.00 81.69 101 ASP A O 1
ATOM 726 N N . GLN A 1 102 ? 11.561 24.403 1.618 1.00 74.88 102 GLN A N 1
ATOM 727 C CA . GLN A 1 102 ? 11.261 24.597 3.041 1.00 74.88 102 GLN A CA 1
ATOM 728 C C . GLN A 1 102 ? 9.804 24.278 3.379 1.00 74.88 102 GLN A C 1
ATOM 730 O O . GLN A 1 102 ? 9.548 23.642 4.398 1.00 74.88 102 GLN A O 1
ATOM 735 N N . ARG A 1 103 ? 8.838 24.671 2.536 1.00 69.69 103 ARG A N 1
ATOM 736 C CA . ARG A 1 103 ? 7.424 24.311 2.747 1.00 69.69 103 ARG A CA 1
ATOM 737 C C . ARG A 1 103 ? 7.192 22.807 2.622 1.00 69.69 103 ARG A C 1
ATOM 739 O O . ARG A 1 103 ? 6.420 22.259 3.406 1.00 69.69 103 ARG A O 1
ATOM 746 N N . LYS A 1 104 ? 7.857 22.139 1.674 1.00 69.12 104 LYS A N 1
ATOM 747 C CA . LYS A 1 104 ? 7.796 20.675 1.529 1.00 69.12 104 LYS A CA 1
ATOM 748 C C . LYS A 1 104 ? 8.396 19.978 2.754 1.00 69.12 104 LYS A C 1
ATOM 750 O O . LYS A 1 104 ? 7.750 19.102 3.316 1.00 69.12 104 LYS A O 1
ATOM 755 N N . PHE A 1 105 ? 9.573 20.406 3.214 1.00 59.47 105 PHE A N 1
ATOM 756 C CA . PHE A 1 105 ? 10.225 19.842 4.398 1.00 59.47 105 PHE A CA 1
ATOM 757 C C . PHE A 1 105 ? 9.437 20.109 5.680 1.00 59.47 105 PHE A C 1
ATOM 759 O O . PHE A 1 105 ? 9.317 19.209 6.498 1.00 59.47 105 PHE A O 1
ATOM 766 N N . ALA A 1 106 ? 8.849 21.297 5.841 1.00 60.53 106 ALA A N 1
ATOM 767 C CA . ALA A 1 106 ? 8.022 21.620 7.002 1.00 60.53 106 ALA A CA 1
ATOM 768 C C . ALA A 1 106 ? 6.773 20.734 7.081 1.00 60.53 106 ALA A C 1
ATOM 770 O O . ALA A 1 106 ? 6.447 20.243 8.154 1.00 60.53 106 ALA A O 1
ATOM 771 N N . ARG A 1 107 ? 6.114 20.470 5.944 1.00 60.41 107 ARG A N 1
ATOM 772 C CA . ARG A 1 107 ? 4.974 19.544 5.891 1.00 60.41 107 ARG A CA 1
ATOM 773 C C . ARG A 1 107 ? 5.376 18.109 6.241 1.00 60.41 107 ARG A C 1
ATOM 775 O O . ARG A 1 107 ? 4.602 17.405 6.869 1.00 60.41 107 ARG A O 1
ATOM 782 N N . ASN A 1 108 ? 6.577 17.694 5.845 1.00 57.47 108 ASN A N 1
ATOM 783 C CA . ASN A 1 108 ? 7.077 16.342 6.093 1.00 57.47 108 ASN A CA 1
ATOM 784 C C . ASN A 1 108 ? 7.689 16.170 7.501 1.00 57.47 108 ASN A C 1
ATOM 786 O O . ASN A 1 108 ? 7.899 15.044 7.934 1.00 57.47 108 ASN A O 1
ATOM 790 N N . ALA A 1 109 ? 8.013 17.264 8.199 1.00 56.00 109 ALA A N 1
ATOM 791 C CA . ALA A 1 109 ? 8.681 17.247 9.504 1.00 56.00 109 ALA A CA 1
ATOM 792 C C . ALA A 1 109 ? 7.721 17.342 10.698 1.00 56.00 109 ALA A C 1
ATOM 794 O O . ALA A 1 109 ? 8.165 17.195 11.839 1.00 56.00 109 ALA A O 1
ATOM 795 N N . ASP A 1 110 ? 6.433 17.596 10.464 1.00 64.81 110 ASP A N 1
ATOM 796 C CA . ASP A 1 110 ? 5.451 17.728 11.536 1.00 64.81 110 ASP A CA 1
ATOM 797 C C . ASP A 1 110 ? 5.023 16.335 12.014 1.00 64.81 110 ASP A C 1
ATOM 799 O O . ASP A 1 110 ? 4.046 15.746 11.555 1.00 64.81 110 ASP A O 1
ATOM 803 N N . THR A 1 111 ? 5.838 15.751 12.892 1.00 71.88 111 THR A N 1
ATOM 804 C CA . THR A 1 111 ? 5.484 14.495 13.554 1.00 71.88 111 THR A CA 1
ATOM 805 C C . THR A 1 111 ? 4.415 14.800 14.605 1.00 71.88 111 THR A C 1
ATOM 807 O O . THR A 1 111 ? 4.659 15.645 15.470 1.00 71.88 111 THR A O 1
ATOM 810 N N . PRO A 1 112 ? 3.256 14.123 14.583 1.00 79.38 112 PRO A N 1
ATOM 811 C CA . PRO A 1 112 ? 2.192 14.357 15.555 1.00 79.38 112 PRO A CA 1
ATOM 812 C C . PRO A 1 112 ? 2.698 14.198 16.996 1.00 79.38 112 PRO A C 1
ATOM 814 O O . PRO A 1 112 ? 3.389 13.231 17.334 1.00 79.38 112 PRO A O 1
ATOM 817 N N . THR A 1 113 ? 2.361 15.163 17.854 1.00 87.94 113 THR A N 1
ATOM 818 C CA . THR A 1 113 ? 2.783 15.166 19.260 1.00 87.94 113 THR A CA 1
ATOM 819 C C . THR A 1 113 ? 1.913 14.234 20.102 1.00 87.94 113 THR A C 1
ATOM 821 O O . THR A 1 113 ? 0.752 13.980 19.789 1.00 87.94 113 THR A O 1
ATOM 824 N N . ALA A 1 114 ? 2.455 13.745 21.223 1.00 87.44 114 ALA A N 1
ATOM 825 C CA . ALA A 1 114 ? 1.702 12.923 22.178 1.00 87.44 114 ALA A CA 1
ATOM 826 C C . ALA A 1 114 ? 0.424 13.618 22.693 1.00 87.44 114 ALA A C 1
ATOM 828 O O . ALA A 1 114 ? -0.582 12.958 22.940 1.00 87.44 114 ALA A O 1
ATOM 829 N N . GLU A 1 115 ? 0.460 14.947 22.820 1.00 91.75 115 GLU A N 1
ATOM 830 C CA . GLU A 1 115 ? -0.685 15.764 23.231 1.00 91.75 115 GLU A CA 1
ATOM 831 C C . GLU A 1 115 ? -1.799 15.725 22.177 1.00 91.75 115 GLU A C 1
ATOM 833 O O . GLU A 1 115 ? -2.942 15.432 22.523 1.00 91.75 115 GLU A O 1
ATOM 838 N N . MET A 1 116 ? -1.461 15.883 20.889 1.00 90.44 116 MET A N 1
ATOM 839 C CA . MET A 1 116 ? -2.431 15.793 19.789 1.00 90.44 116 MET A CA 1
ATOM 840 C C . MET A 1 116 ? -3.158 14.444 19.772 1.00 90.44 116 MET A C 1
ATOM 842 O O . MET A 1 116 ? -4.371 14.399 19.580 1.00 90.44 116 MET A O 1
ATOM 846 N N . TYR A 1 117 ? -2.447 13.338 20.020 1.00 89.94 117 TYR A N 1
ATOM 847 C CA . TYR A 1 117 ? -3.077 12.018 20.100 1.00 89.94 117 TYR A CA 1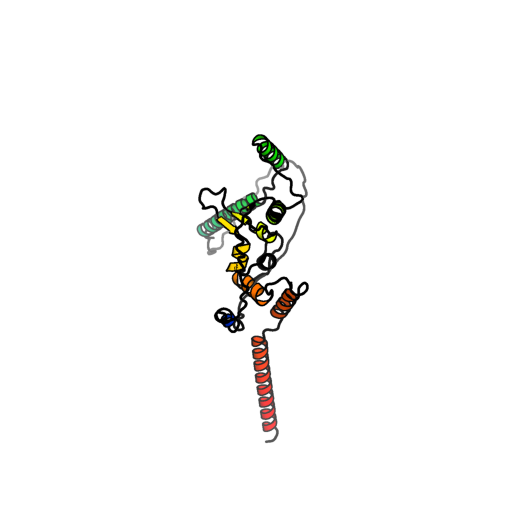
ATOM 848 C C . TYR A 1 117 ? -4.111 11.931 21.229 1.00 89.94 117 TYR A C 1
ATOM 850 O O . TYR A 1 117 ? -5.198 11.396 21.012 1.00 89.94 117 TYR A O 1
ATOM 858 N N . SER A 1 118 ? -3.792 12.464 22.413 1.00 92.88 118 SER A N 1
ATOM 859 C CA . SER A 1 118 ? -4.714 12.474 23.557 1.00 92.88 118 SER A CA 1
ATOM 860 C C . SER A 1 118 ? -5.953 13.316 23.262 1.00 92.88 118 SER A C 1
ATOM 862 O O . SER A 1 118 ? -7.074 12.857 23.470 1.00 92.88 118 SER A O 1
ATOM 864 N N . GLU A 1 119 ? -5.766 14.516 22.710 1.00 94.56 119 GLU A N 1
ATOM 865 C CA . GLU A 1 119 ? -6.867 15.415 22.351 1.00 94.56 119 GLU A CA 1
ATOM 866 C C . GLU A 1 119 ? -7.796 14.787 21.301 1.00 94.56 119 GLU A C 1
ATOM 868 O O . GLU A 1 119 ? -9.021 14.845 21.432 1.00 94.56 119 GLU A O 1
ATOM 873 N N . CYS A 1 120 ? -7.238 14.117 20.287 1.00 93.69 120 CYS A N 1
ATOM 874 C CA . CYS A 1 120 ? -8.030 13.393 19.294 1.00 93.69 120 CYS A CA 1
ATOM 875 C C . CYS A 1 120 ? -8.810 12.221 19.910 1.00 93.69 120 CYS A C 1
ATOM 877 O O . CYS A 1 120 ? -9.977 12.021 19.570 1.00 93.69 120 CYS A O 1
ATOM 879 N N . GLN A 1 121 ? -8.206 11.455 20.823 1.00 94.19 121 GLN A N 1
ATOM 880 C CA . GLN A 1 121 ? -8.882 10.346 21.509 1.00 94.19 121 GLN A CA 1
ATOM 881 C C . GLN A 1 121 ? -10.039 10.833 22.389 1.00 94.19 121 GLN A C 1
ATOM 883 O O . GLN A 1 121 ? -11.125 10.247 22.359 1.00 94.19 121 GLN A O 1
ATOM 888 N N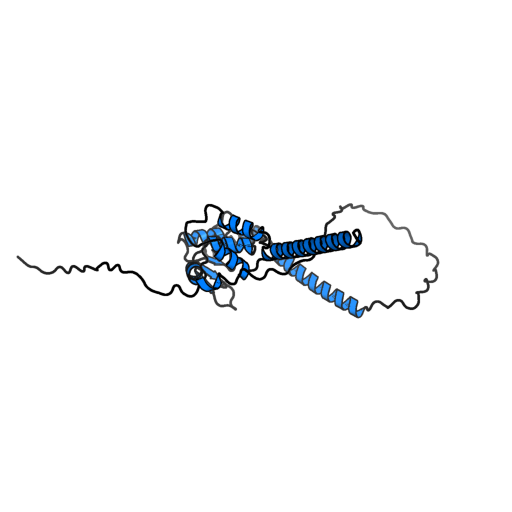 . GLU A 1 122 ? -9.835 11.922 23.131 1.00 95.75 122 GLU A N 1
ATOM 889 C CA . GLU A 1 122 ? -10.883 12.564 23.928 1.00 95.75 122 GLU A CA 1
ATOM 890 C C . GLU A 1 122 ? -12.024 13.066 23.041 1.00 95.75 122 GLU A C 1
ATOM 892 O O . GLU A 1 122 ? -13.198 12.844 23.348 1.00 95.75 122 GLU A O 1
ATOM 897 N N . LEU A 1 123 ? -11.694 13.684 21.904 1.00 96.69 123 LEU A N 1
ATOM 898 C CA . LEU A 1 123 ? -12.680 14.151 20.936 1.00 96.69 123 LEU A CA 1
ATOM 899 C C . LEU A 1 123 ? -13.542 13.000 20.409 1.00 96.69 123 LEU A C 1
ATOM 901 O O . LEU A 1 123 ? -14.771 13.088 20.443 1.00 96.69 123 LEU A O 1
ATOM 905 N N . LEU A 1 124 ? -12.918 11.902 19.976 1.00 96.12 124 LEU A N 1
ATOM 906 C CA . LEU A 1 124 ? -13.628 10.709 19.504 1.00 96.12 124 LEU A CA 1
ATOM 907 C C . LEU A 1 124 ? -14.548 10.139 20.590 1.00 96.12 124 LEU A C 1
ATOM 909 O O . LEU A 1 124 ? -15.706 9.815 20.312 1.00 96.12 124 LEU A O 1
ATOM 913 N N . GLN A 1 125 ? -14.075 10.097 21.837 1.00 95.56 125 GLN A N 1
ATOM 914 C CA . GLN A 1 125 ? -14.868 9.631 22.971 1.00 95.56 125 GLN A CA 1
ATOM 915 C C . GLN A 1 125 ? -16.075 10.540 23.252 1.00 95.56 125 GLN A C 1
ATOM 917 O O . GLN A 1 125 ? -17.164 10.030 23.524 1.00 95.56 125 GLN A O 1
ATOM 922 N N . MET A 1 126 ? -15.925 11.864 23.134 1.00 96.81 126 MET A N 1
ATOM 923 C CA . MET A 1 126 ? -17.034 12.819 23.276 1.00 96.81 126 MET A CA 1
ATOM 924 C C . MET A 1 126 ? -18.102 12.649 22.189 1.00 96.81 126 MET A C 1
ATOM 926 O O . MET A 1 126 ? -19.291 12.782 22.480 1.00 96.81 126 MET A O 1
ATOM 930 N N . PHE A 1 127 ? -17.704 12.315 20.958 1.00 96.81 127 PHE A N 1
ATOM 931 C CA . PHE A 1 127 ? -18.634 12.002 19.866 1.00 96.81 127 PHE A CA 1
ATOM 932 C C . PHE A 1 127 ? -19.228 10.586 19.946 1.00 96.81 127 PHE A C 1
ATOM 934 O O . PHE A 1 127 ? -20.103 10.248 19.148 1.00 96.81 127 PHE A O 1
ATOM 941 N N . GLY A 1 128 ? -18.788 9.759 20.901 1.00 96.44 128 GLY A N 1
ATOM 942 C CA . GLY A 1 128 ? -19.230 8.370 21.034 1.00 96.44 128 GLY A CA 1
ATOM 943 C C . GLY A 1 128 ? -18.707 7.453 19.924 1.00 96.44 128 GLY A C 1
ATOM 944 O O . GLY A 1 128 ? -19.315 6.416 19.660 1.00 96.44 128 GLY A O 1
ATOM 945 N N . LEU A 1 129 ? -17.606 7.830 19.265 1.00 96.00 129 LEU A N 1
ATOM 946 C CA . LEU A 1 129 ? -16.980 7.043 18.207 1.00 96.00 129 LEU A CA 1
ATOM 947 C C . LEU A 1 129 ? -15.957 6.068 18.812 1.00 96.00 129 LEU A C 1
ATOM 949 O O . LEU A 1 129 ? -15.042 6.503 19.518 1.00 96.00 129 LEU A O 1
ATOM 953 N N . PRO A 1 130 ? -16.083 4.754 18.554 1.00 94.75 130 PRO A N 1
ATOM 954 C CA . PRO A 1 130 ? -15.103 3.788 19.021 1.00 94.75 130 PRO A CA 1
ATOM 955 C C . PRO A 1 130 ? -13.795 3.945 18.246 1.00 94.75 130 PRO A C 1
ATOM 957 O O . PRO A 1 130 ? -13.794 4.149 17.033 1.00 94.75 130 PRO A O 1
ATOM 960 N N . TYR A 1 131 ? -12.678 3.787 18.947 1.00 94.69 131 TYR A N 1
ATOM 961 C CA . TYR A 1 131 ? -11.355 3.711 18.344 1.00 94.69 131 TYR A CA 1
ATOM 962 C C . TYR A 1 131 ? -10.571 2.550 18.950 1.00 94.69 131 TYR A C 1
ATOM 964 O O . TYR A 1 131 ? -10.856 2.085 20.056 1.00 94.69 131 TYR A O 1
ATOM 972 N N . ILE A 1 132 ? -9.572 2.088 18.208 1.00 94.19 132 ILE A N 1
ATOM 973 C CA . ILE A 1 132 ? -8.595 1.102 18.660 1.00 94.19 132 ILE A CA 1
ATOM 974 C C . ILE A 1 132 ? -7.197 1.660 18.424 1.00 94.19 132 ILE A C 1
ATOM 976 O O . ILE A 1 132 ? -6.986 2.461 17.515 1.00 94.19 132 ILE A O 1
ATOM 980 N N . ILE A 1 133 ? -6.243 1.233 19.243 1.00 94.00 133 ILE A N 1
ATOM 981 C CA . ILE A 1 133 ? -4.835 1.581 19.062 1.00 94.00 133 ILE A CA 1
ATOM 982 C C . ILE A 1 133 ? -4.175 0.403 18.352 1.00 94.00 133 ILE A C 1
ATOM 984 O O . ILE A 1 133 ? -4.110 -0.697 18.905 1.00 94.00 133 ILE A O 1
ATOM 988 N N . ALA A 1 134 ? -3.728 0.625 17.117 1.00 94.50 134 ALA A N 1
ATOM 989 C CA . ALA A 1 134 ? -2.963 -0.367 16.376 1.00 94.50 134 ALA A CA 1
ATOM 990 C C . ALA A 1 134 ? -1.596 -0.595 17.054 1.00 94.50 134 ALA A C 1
ATOM 992 O O . ALA A 1 134 ? -1.029 0.340 17.622 1.00 94.50 134 ALA A O 1
ATOM 993 N N . PRO A 1 135 ? -1.041 -1.818 17.012 1.00 91.25 135 PRO A N 1
ATOM 994 C CA . PRO A 1 135 ? 0.271 -2.096 17.599 1.00 91.25 135 PRO A CA 1
ATOM 995 C C . PRO A 1 135 ? 1.413 -1.394 16.851 1.00 91.25 135 PRO A C 1
ATOM 997 O O . PRO A 1 135 ? 2.443 -1.093 17.452 1.00 91.25 135 PRO A O 1
ATOM 1000 N N . MET A 1 136 ? 1.236 -1.174 15.546 1.00 92.00 136 MET A N 1
ATOM 1001 C CA . MET A 1 136 ? 2.173 -0.489 14.657 1.00 92.00 136 MET A CA 1
ATOM 1002 C C . MET A 1 136 ? 1.358 0.329 13.643 1.00 92.00 136 MET A C 1
ATOM 1004 O O . MET A 1 136 ? 0.725 1.305 14.028 1.00 92.00 136 MET A O 1
ATOM 1008 N N . GLU A 1 137 ? 1.303 -0.101 12.382 1.00 92.38 137 GLU A N 1
ATOM 1009 C CA . GLU A 1 137 ? 0.613 0.618 11.310 1.00 92.38 137 GLU A CA 1
ATOM 1010 C C . GLU A 1 137 ? -0.911 0.522 11.419 1.00 92.38 137 GLU A C 1
ATOM 1012 O O . GLU A 1 137 ? -1.485 -0.570 11.524 1.00 92.38 137 GLU A O 1
ATOM 1017 N N . ALA A 1 138 ? -1.575 1.676 11.345 1.00 93.19 138 ALA A N 1
ATOM 1018 C CA . ALA A 1 138 ? -3.032 1.753 11.360 1.00 93.19 138 ALA A CA 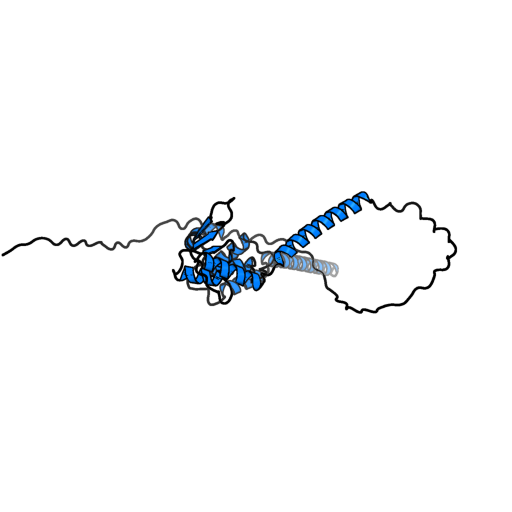1
ATOM 1019 C C . ALA A 1 138 ? -3.642 1.112 10.102 1.00 93.19 138 ALA A C 1
ATOM 1021 O O . ALA A 1 138 ? -4.611 0.359 10.211 1.00 93.19 138 ALA A O 1
ATOM 1022 N N . GLU A 1 139 ? -3.035 1.334 8.931 1.00 93.19 139 GLU A N 1
ATOM 1023 C CA . GLU A 1 139 ? -3.473 0.757 7.653 1.00 93.19 139 GLU A CA 1
ATOM 1024 C C . GLU A 1 139 ? -3.484 -0.771 7.689 1.00 93.19 139 GLU A C 1
ATOM 1026 O O . GLU A 1 139 ? -4.468 -1.403 7.300 1.00 93.19 139 GLU A O 1
ATOM 1031 N N . ALA A 1 140 ? -2.422 -1.369 8.237 1.00 94.62 140 ALA A N 1
ATOM 1032 C CA . ALA A 1 140 ? -2.300 -2.813 8.379 1.00 94.62 140 ALA A CA 1
ATOM 1033 C C . ALA A 1 140 ? -3.379 -3.389 9.307 1.00 94.62 140 ALA A C 1
ATOM 1035 O O . ALA A 1 140 ? -3.979 -4.425 9.009 1.00 94.62 140 ALA A O 1
ATOM 1036 N N . GLN A 1 141 ? -3.665 -2.705 10.419 1.00 96.62 141 GLN A N 1
ATOM 1037 C CA . GLN A 1 141 ? -4.717 -3.114 11.348 1.00 96.62 141 GLN A CA 1
ATOM 1038 C C . GLN A 1 141 ? -6.108 -3.031 10.698 1.00 96.62 141 GLN A C 1
ATOM 1040 O O . GLN A 1 141 ? -6.907 -3.961 10.840 1.00 96.62 141 GLN A O 1
ATOM 1045 N N . CYS A 1 142 ? -6.394 -1.957 9.959 1.00 96.31 142 CYS A N 1
ATOM 1046 C CA . CYS A 1 142 ? -7.652 -1.780 9.233 1.00 96.31 142 CYS A CA 1
ATOM 1047 C C . CYS A 1 142 ? -7.822 -2.818 8.114 1.00 96.31 142 CYS A C 1
ATOM 1049 O O . CYS A 1 142 ? -8.882 -3.441 8.009 1.00 96.31 142 CYS A O 1
ATOM 1051 N N . ALA A 1 143 ? -6.772 -3.062 7.328 1.00 96.06 143 ALA A N 1
ATOM 1052 C CA . ALA A 1 143 ? -6.752 -4.088 6.291 1.00 96.06 143 ALA A CA 1
ATOM 1053 C C . ALA A 1 143 ? -7.018 -5.480 6.879 1.00 96.06 143 ALA A C 1
ATOM 1055 O O . ALA A 1 143 ? -7.859 -6.218 6.364 1.00 96.06 143 ALA A O 1
ATOM 1056 N N . TRP A 1 144 ? -6.392 -5.811 8.013 1.00 95.69 144 TRP A N 1
ATOM 1057 C CA . TRP A 1 144 ? -6.643 -7.067 8.718 1.00 95.69 144 TRP A CA 1
ATOM 1058 C C . TRP A 1 144 ? -8.103 -7.194 9.174 1.00 95.69 144 TRP A C 1
ATOM 1060 O O . TRP A 1 144 ? -8.719 -8.246 8.987 1.00 95.69 144 TRP A O 1
ATOM 1070 N N . MET A 1 145 ? -8.693 -6.133 9.733 1.00 96.62 145 MET A N 1
ATOM 1071 C CA . MET A 1 145 ? -10.105 -6.137 10.137 1.00 96.62 145 MET A CA 1
ATOM 1072 C C . MET A 1 145 ? -11.041 -6.342 8.943 1.00 96.62 145 MET A C 1
ATOM 1074 O O . MET A 1 145 ? -11.988 -7.125 9.043 1.00 96.62 145 MET A O 1
ATOM 1078 N N . ASN A 1 146 ? -10.763 -5.692 7.812 1.00 96.44 146 ASN A N 1
ATOM 1079 C CA . ASN A 1 146 ? -11.552 -5.849 6.594 1.00 96.44 146 ASN A CA 1
ATOM 1080 C C . ASN A 1 146 ? -11.405 -7.259 6.002 1.00 96.44 146 ASN A C 1
ATOM 1082 O O . ASN A 1 146 ? -12.399 -7.907 5.672 1.00 96.44 146 ASN A O 1
ATOM 1086 N N . ALA A 1 147 ? -10.186 -7.801 5.966 1.00 93.44 147 ALA A N 1
ATOM 1087 C CA . ALA A 1 147 ? -9.929 -9.156 5.492 1.00 93.44 147 ALA A CA 1
ATOM 1088 C C . ALA A 1 147 ? -10.693 -10.222 6.304 1.00 93.44 147 ALA A C 1
ATOM 1090 O O . ALA A 1 147 ? -11.197 -11.183 5.710 1.00 93.44 147 ALA A O 1
ATOM 1091 N N . ASN A 1 148 ? -10.830 -10.016 7.622 1.00 95.50 148 ASN A N 1
ATOM 1092 C CA . ASN A 1 148 ? -11.570 -10.881 8.553 1.00 95.50 148 ASN A CA 1
ATOM 1093 C C . ASN A 1 148 ? -13.082 -10.582 8.633 1.00 95.50 148 ASN A C 1
ATOM 1095 O O . ASN A 1 148 ? -13.786 -11.248 9.390 1.00 95.50 148 ASN A O 1
ATOM 1099 N N . GLY A 1 149 ? -13.596 -9.606 7.875 1.00 94.75 149 GLY A N 1
ATOM 1100 C CA . GLY A 1 149 ? -15.023 -9.264 7.853 1.00 94.75 149 GLY A CA 1
ATOM 1101 C C . GLY A 1 149 ? -15.530 -8.565 9.119 1.00 94.75 149 GLY A C 1
ATOM 1102 O O . GLY A 1 149 ? -16.716 -8.643 9.424 1.00 94.75 149 GLY A O 1
ATOM 1103 N N . LEU A 1 150 ? -14.644 -7.908 9.875 1.00 96.44 150 LEU A N 1
ATOM 1104 C CA . LEU A 1 150 ? -15.019 -7.087 11.035 1.00 96.44 150 LEU A CA 1
ATOM 1105 C C . LEU A 1 150 ? -15.488 -5.682 10.629 1.00 96.44 150 LEU A C 1
ATOM 1107 O O . LEU A 1 150 ? -16.188 -5.031 11.400 1.00 96.44 150 LEU A O 1
ATOM 1111 N N . VAL A 1 151 ? -15.081 -5.216 9.445 1.00 96.06 151 VAL A N 1
ATOM 1112 C CA . VAL A 1 151 ? -15.485 -3.939 8.840 1.00 96.06 151 VAL A CA 1
ATOM 1113 C C . VAL A 1 151 ? -15.739 -4.133 7.349 1.00 96.06 151 VAL A C 1
ATOM 1115 O O . VAL A 1 151 ? -15.075 -4.956 6.713 1.00 96.06 151 VAL A O 1
ATOM 1118 N N . ASP A 1 152 ? -16.657 -3.347 6.790 1.00 95.44 152 ASP A N 1
ATOM 1119 C CA . ASP A 1 152 ? -17.039 -3.442 5.375 1.00 95.44 152 ASP A CA 1
ATOM 1120 C C . ASP A 1 152 ? -15.941 -2.925 4.433 1.00 95.44 152 ASP A C 1
ATOM 1122 O O . ASP A 1 152 ? -15.727 -3.491 3.367 1.00 95.44 152 ASP A O 1
ATOM 1126 N N . GLY A 1 153 ? -15.164 -1.924 4.856 1.00 95.00 153 GLY A N 1
ATOM 1127 C CA . GLY A 1 153 ? -14.030 -1.416 4.088 1.00 95.00 153 GLY A CA 1
ATOM 1128 C C . GLY A 1 153 ? -13.134 -0.476 4.878 1.00 95.00 153 GLY A C 1
ATOM 1129 O O . GLY A 1 153 ? -13.417 -0.133 6.028 1.00 95.00 153 GLY A O 1
ATOM 1130 N N . VAL A 1 154 ? -12.033 -0.077 4.248 1.00 96.56 154 VAL A N 1
ATOM 1131 C CA . VAL A 1 154 ? -11.026 0.825 4.815 1.00 96.56 154 VAL A CA 1
ATOM 1132 C C . VAL A 1 154 ? -11.129 2.184 4.136 1.00 96.56 154 VAL A C 1
ATOM 1134 O O . VAL A 1 154 ? -11.156 2.272 2.913 1.00 96.56 154 VAL A O 1
ATOM 1137 N N . VAL A 1 155 ? -11.187 3.252 4.927 1.00 95.81 155 VAL A N 1
ATOM 1138 C CA . VAL A 1 155 ? -11.154 4.625 4.414 1.00 95.81 155 VAL A CA 1
ATOM 1139 C C . VAL A 1 155 ? -9.732 5.142 4.549 1.00 95.81 155 VAL A C 1
ATOM 1141 O O . VAL A 1 155 ? -9.270 5.355 5.667 1.00 95.81 155 VAL A O 1
ATOM 1144 N N . THR A 1 156 ? -9.050 5.320 3.426 1.00 94.00 156 THR A N 1
ATOM 1145 C CA . THR A 1 156 ? -7.697 5.878 3.370 1.00 94.00 156 THR A CA 1
ATOM 1146 C C . THR A 1 156 ? -7.408 6.396 1.966 1.00 94.00 156 THR A C 1
ATOM 1148 O O . THR A 1 156 ? -7.976 5.892 0.998 1.00 94.00 156 THR A O 1
ATOM 1151 N N . ASP A 1 157 ? -6.546 7.403 1.857 1.00 91.06 157 ASP A N 1
ATOM 1152 C CA . ASP A 1 157 ? -6.028 7.881 0.572 1.00 91.06 157 ASP A CA 1
ATOM 1153 C C . ASP A 1 157 ? -4.692 7.211 0.199 1.00 91.06 157 ASP A C 1
ATOM 1155 O O . ASP A 1 157 ? -4.274 7.295 -0.964 1.00 91.06 157 ASP A O 1
ATOM 1159 N N . ASP A 1 158 ? -4.072 6.499 1.144 1.00 90.81 158 ASP A N 1
ATOM 1160 C CA . ASP A 1 158 ? -2.826 5.773 0.938 1.00 90.81 158 ASP A CA 1
ATOM 1161 C C . ASP A 1 158 ? -3.069 4.456 0.182 1.00 90.81 158 ASP A C 1
ATOM 1163 O O . ASP A 1 158 ? -4.152 3.859 0.163 1.00 90.81 158 ASP A O 1
ATOM 1167 N N . ASN A 1 159 ? -2.045 4.021 -0.542 1.00 87.00 159 ASN A N 1
ATOM 1168 C CA . ASN A 1 159 ? -2.072 2.819 -1.371 1.00 87.00 159 ASN A CA 1
ATOM 1169 C C . ASN A 1 159 ? -1.613 1.556 -0.627 1.00 87.00 159 ASN A C 1
ATOM 1171 O O . ASN A 1 159 ? -1.844 0.453 -1.134 1.00 87.00 159 ASN A O 1
ATOM 1175 N N . ASP A 1 160 ? -1.022 1.699 0.559 1.00 91.56 160 ASP A N 1
ATOM 1176 C CA . ASP A 1 160 ? -0.450 0.591 1.324 1.00 91.56 160 ASP A CA 1
ATOM 1177 C C . ASP A 1 160 ? -1.520 -0.342 1.912 1.00 91.56 160 ASP A C 1
ATOM 1179 O O . ASP A 1 160 ? -1.280 -1.546 2.054 1.00 91.56 160 ASP A O 1
ATOM 1183 N N . ALA A 1 161 ? -2.751 0.138 2.116 1.00 93.38 161 ALA A N 1
ATOM 1184 C CA . ALA A 1 161 ? -3.891 -0.693 2.509 1.00 93.38 161 ALA A CA 1
ATOM 1185 C C . ALA A 1 161 ? -4.075 -1.952 1.635 1.00 93.38 161 ALA A C 1
ATOM 1187 O O . ALA A 1 161 ? -4.369 -3.032 2.158 1.00 93.38 161 ALA A O 1
ATOM 1188 N N . PHE A 1 162 ? -3.853 -1.859 0.318 1.00 93.00 162 PHE A N 1
ATOM 1189 C CA . PHE A 1 162 ? -3.928 -3.021 -0.578 1.00 93.00 162 PHE A CA 1
ATOM 1190 C C . PHE A 1 162 ? -2.758 -3.989 -0.399 1.00 93.00 162 PHE A C 1
ATOM 1192 O O . PHE A 1 162 ? -2.945 -5.202 -0.512 1.00 93.00 162 PHE A O 1
ATOM 1199 N N . LEU A 1 163 ? -1.569 -3.479 -0.070 1.00 92.75 163 LEU A N 1
ATOM 1200 C CA . LEU A 1 163 ? -0.390 -4.301 0.206 1.00 92.75 163 LEU A CA 1
ATOM 1201 C C . LEU A 1 163 ? -0.601 -5.143 1.473 1.00 92.75 163 LEU A C 1
ATOM 1203 O O . LEU A 1 163 ? -0.220 -6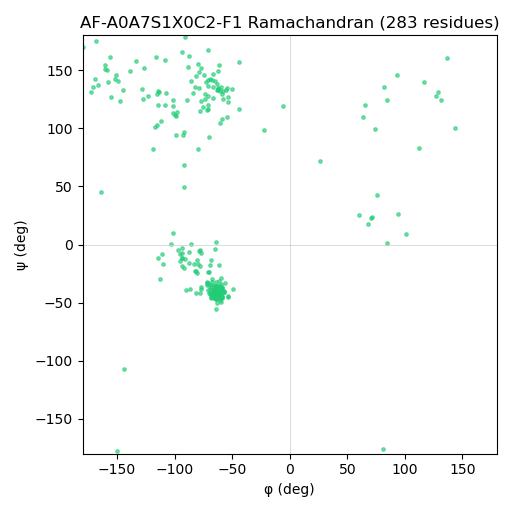.315 1.515 1.00 92.75 163 LEU A O 1
ATOM 1207 N N . PHE A 1 164 ? -1.299 -4.588 2.467 1.00 93.31 164 PHE A N 1
ATOM 1208 C CA . PHE A 1 164 ? -1.705 -5.301 3.681 1.00 93.31 164 PHE A CA 1
ATOM 1209 C C . PHE A 1 164 ? -2.903 -6.247 3.496 1.00 93.31 164 PHE A C 1
ATOM 1211 O O . PHE A 1 164 ? -3.209 -7.021 4.405 1.00 93.31 164 PHE A O 1
ATOM 1218 N N . GLY A 1 165 ? -3.549 -6.240 2.326 1.00 92.25 165 GLY A N 1
ATOM 1219 C CA . GLY A 1 165 ? -4.625 -7.173 1.982 1.00 92.25 165 GLY A CA 1
ATOM 1220 C C . GLY A 1 165 ? -6.037 -6.659 2.266 1.00 92.25 165 GLY A C 1
ATOM 1221 O O . GLY A 1 165 ? -6.946 -7.465 2.483 1.00 92.25 165 GLY A O 1
ATOM 1222 N N . ALA A 1 166 ? -6.248 -5.339 2.273 1.00 95.44 166 ALA A N 1
ATOM 1223 C CA . ALA A 1 166 ? -7.595 -4.775 2.274 1.00 95.44 166 ALA A CA 1
ATOM 1224 C C . ALA A 1 166 ? -8.368 -5.226 1.020 1.00 95.44 166 ALA A C 1
ATOM 1226 O O . ALA A 1 166 ? -7.839 -5.222 -0.093 1.00 95.44 166 ALA A O 1
ATOM 1227 N N . LYS A 1 167 ? -9.631 -5.619 1.204 1.00 95.19 167 LYS A N 1
ATOM 1228 C CA . LYS A 1 167 ? -10.529 -6.079 0.135 1.00 95.19 167 LYS A CA 1
ATOM 1229 C C . LYS A 1 167 ? -11.327 -4.932 -0.473 1.00 95.19 167 LYS A C 1
ATOM 1231 O O . LYS A 1 167 ? -11.505 -4.912 -1.688 1.00 95.19 167 LYS A O 1
ATOM 1236 N N . GLU A 1 168 ? -11.781 -3.996 0.357 1.00 96.12 168 GLU A N 1
ATOM 1237 C CA . GLU A 1 168 ? -12.520 -2.800 -0.059 1.00 96.12 168 GLU A CA 1
ATOM 1238 C C . GLU A 1 168 ? -11.858 -1.543 0.517 1.00 96.12 168 GLU A C 1
ATOM 1240 O O . GLU A 1 168 ? -11.667 -1.438 1.733 1.00 96.12 168 GLU A O 1
ATOM 1245 N N . VAL A 1 169 ? -11.518 -0.587 -0.352 1.00 96.62 169 VAL A N 1
ATOM 1246 C CA . VAL A 1 169 ? -10.893 0.689 0.029 1.00 96.62 169 VAL A CA 1
ATOM 1247 C C . VAL A 1 169 ? -11.666 1.857 -0.572 1.00 96.62 169 VAL A C 1
ATOM 1249 O O . VAL A 1 169 ? -11.988 1.861 -1.762 1.00 96.62 169 VAL A O 1
ATOM 1252 N N . TYR A 1 170 ? -11.929 2.868 0.250 1.00 95.62 170 TYR A N 1
ATOM 1253 C CA . TYR A 1 170 ? -12.622 4.093 -0.126 1.00 95.62 170 TYR A CA 1
ATOM 1254 C C . TYR A 1 170 ? -11.670 5.286 -0.027 1.00 95.62 170 TYR A C 1
ATOM 1256 O O . TYR A 1 170 ? -11.188 5.598 1.063 1.00 95.62 170 TYR A O 1
ATOM 1264 N N . ARG A 1 171 ? -11.448 5.975 -1.151 1.00 94.88 171 ARG A N 1
ATOM 1265 C CA . ARG A 1 171 ? -10.597 7.173 -1.235 1.00 94.88 171 ARG A CA 1
ATOM 1266 C C . ARG A 1 171 ? -11.415 8.438 -1.434 1.00 94.88 171 ARG A C 1
ATOM 1268 O O . ARG A 1 171 ? -12.544 8.398 -1.932 1.00 94.88 171 ARG A O 1
ATOM 1275 N N . ASN A 1 172 ? -10.816 9.572 -1.093 1.00 93.06 172 ASN A N 1
ATOM 1276 C CA . ASN A 1 172 ? -11.371 10.914 -1.234 1.00 93.06 172 ASN A CA 1
ATOM 1277 C C . ASN A 1 172 ? -12.683 11.140 -0.454 1.00 93.06 172 ASN A C 1
ATOM 1279 O O . ASN A 1 172 ? -13.466 12.014 -0.818 1.00 93.06 172 ASN A O 1
ATOM 1283 N N . ILE A 1 173 ? -12.946 10.398 0.633 1.00 91.50 173 ILE A N 1
ATOM 1284 C CA . ILE A 1 173 ? -14.171 10.587 1.442 1.00 91.50 173 ILE A CA 1
ATOM 1285 C C . ILE A 1 173 ? -14.259 11.999 2.033 1.00 91.50 173 ILE A C 1
ATOM 1287 O O . ILE A 1 173 ? -15.349 12.562 2.140 1.00 91.50 173 ILE A O 1
ATOM 1291 N N . PHE A 1 174 ? -13.119 12.578 2.407 1.00 88.81 174 PHE A N 1
ATOM 1292 C CA . PHE A 1 174 ? -13.060 13.891 3.048 1.00 88.81 174 PHE A CA 1
ATOM 1293 C C . PHE A 1 174 ? -12.762 15.038 2.068 1.00 88.81 174 PHE A C 1
ATOM 1295 O O . PHE A 1 174 ? -12.811 16.205 2.462 1.00 88.81 174 PHE A O 1
ATOM 1302 N N . ASP A 1 175 ? -12.489 14.741 0.791 1.00 90.31 175 ASP A N 1
ATOM 1303 C CA . ASP A 1 175 ? -12.238 15.760 -0.233 1.00 90.31 175 ASP A CA 1
ATOM 1304 C C . ASP A 1 175 ? -13.538 16.143 -0.950 1.00 90.31 175 ASP A C 1
ATOM 1306 O O . ASP A 1 175 ? -13.956 15.518 -1.922 1.00 90.31 175 ASP A O 1
ATOM 1310 N N . GLY A 1 176 ? -14.160 17.240 -0.510 1.00 87.00 176 GLY A N 1
ATOM 1311 C CA . GLY A 1 176 ? -15.405 17.746 -1.098 1.00 87.00 176 GLY A CA 1
ATOM 1312 C C . GLY A 1 176 ? -15.305 18.222 -2.556 1.00 87.00 176 GLY A C 1
ATOM 1313 O O . GLY A 1 176 ? -16.320 18.628 -3.124 1.00 87.00 176 GLY A O 1
ATOM 1314 N N . LYS A 1 177 ? -14.113 18.227 -3.170 1.00 89.06 177 LYS A N 1
ATOM 1315 C CA . LYS A 1 177 ? -13.920 18.580 -4.589 1.00 89.06 177 LYS A CA 1
ATOM 1316 C C . LYS A 1 177 ? -13.901 17.366 -5.512 1.00 89.06 177 LYS A C 1
ATOM 1318 O O . LYS A 1 177 ? -13.979 17.547 -6.728 1.00 89.06 177 LYS A O 1
ATOM 1323 N N . LYS A 1 178 ? -13.761 16.162 -4.962 1.00 90.00 178 LYS A N 1
ATOM 1324 C CA . LYS A 1 178 ? -13.645 14.916 -5.718 1.00 90.00 178 LYS A CA 1
ATOM 1325 C C . LYS A 1 178 ? -14.828 14.005 -5.423 1.00 90.00 178 LYS A C 1
ATOM 1327 O O . LYS A 1 178 ? -15.540 14.173 -4.437 1.00 90.00 178 LYS A O 1
ATOM 1332 N N . TYR A 1 179 ? -15.047 13.044 -6.311 1.00 92.81 179 TYR A N 1
ATOM 1333 C CA . TYR A 1 179 ? -15.950 11.942 -6.018 1.00 92.81 179 TYR A CA 1
ATOM 1334 C C . TYR A 1 179 ? -15.242 10.930 -5.124 1.00 92.81 179 TYR A C 1
ATOM 1336 O O . TYR A 1 179 ? -14.030 10.741 -5.231 1.00 92.81 179 TYR A O 1
ATOM 1344 N N . VAL A 1 180 ? -16.021 10.274 -4.265 1.00 93.62 180 VAL A N 1
ATOM 1345 C CA . VAL A 1 180 ? -15.536 9.130 -3.497 1.00 93.62 180 VAL A CA 1
ATOM 1346 C C . VAL A 1 180 ? -15.247 7.996 -4.467 1.00 93.62 180 VAL A C 1
ATOM 1348 O O . VAL A 1 180 ? -16.111 7.611 -5.258 1.00 93.62 180 VAL A O 1
ATOM 1351 N N . GLU A 1 181 ? -14.033 7.470 -4.398 1.00 94.38 181 GLU A N 1
ATOM 1352 C CA . GLU A 1 181 ? -13.596 6.357 -5.228 1.00 94.38 181 GLU A CA 1
ATOM 1353 C C . GLU A 1 181 ? -13.639 5.084 -4.392 1.00 94.38 181 GLU A C 1
ATOM 1355 O O . GLU A 1 181 ? -13.043 5.021 -3.318 1.00 94.38 181 GLU A O 1
ATOM 1360 N N . HIS A 1 182 ? -14.361 4.079 -4.878 1.00 95.25 182 HIS A N 1
ATOM 1361 C CA . HIS A 1 182 ? -14.442 2.773 -4.242 1.00 95.25 182 HIS A CA 1
ATOM 1362 C C . HIS A 1 182 ? -13.664 1.764 -5.079 1.00 95.25 182 HIS A C 1
ATOM 1364 O O . HIS A 1 182 ? -13.991 1.529 -6.242 1.00 95.25 182 HIS A O 1
ATOM 1370 N N . TYR A 1 183 ? -12.653 1.166 -4.462 1.00 94.75 183 TYR A N 1
ATOM 1371 C CA . TYR A 1 183 ? -11.774 0.185 -5.071 1.00 94.75 183 TYR A CA 1
ATOM 1372 C C . TYR A 1 183 ? -11.946 -1.172 -4.394 1.00 94.75 183 TYR A C 1
ATOM 1374 O O . TYR A 1 183 ? -11.888 -1.274 -3.166 1.00 94.75 183 TYR A O 1
ATOM 1382 N N . LYS A 1 184 ? -12.101 -2.219 -5.205 1.00 94.88 184 LYS A N 1
ATOM 1383 C CA . LYS A 1 184 ? -12.182 -3.604 -4.742 1.00 94.88 184 LYS A CA 1
ATOM 1384 C C . LYS A 1 184 ? -10.976 -4.391 -5.218 1.00 94.88 184 LYS A C 1
ATOM 1386 O O . LYS A 1 184 ? -10.675 -4.409 -6.409 1.00 94.88 184 LYS A O 1
ATOM 1391 N N . ALA A 1 185 ? -10.345 -5.119 -4.305 1.00 92.50 185 ALA A N 1
ATOM 1392 C CA . ALA A 1 185 ? -9.212 -5.979 -4.637 1.00 92.50 185 ALA A CA 1
ATOM 1393 C C . ALA A 1 185 ? -9.588 -7.064 -5.666 1.00 92.50 185 ALA A C 1
ATOM 1395 O O . ALA A 1 185 ? -8.787 -7.395 -6.532 1.00 92.50 185 ALA A O 1
ATOM 1396 N N . ALA A 1 186 ? -10.828 -7.567 -5.625 1.00 93.12 186 ALA A N 1
ATOM 1397 C CA . ALA A 1 186 ? -11.325 -8.548 -6.593 1.00 93.12 186 ALA A CA 1
ATOM 1398 C C . ALA A 1 186 ? -11.389 -7.994 -8.029 1.00 93.12 186 ALA A C 1
ATOM 1400 O O . ALA A 1 186 ? -11.094 -8.713 -8.984 1.00 93.12 186 ALA A O 1
ATOM 1401 N N . ASP A 1 187 ? -11.731 -6.714 -8.186 1.00 93.88 187 ASP A N 1
ATOM 1402 C CA . ASP A 1 187 ? -11.788 -6.062 -9.498 1.00 93.88 187 ASP A CA 1
ATOM 1403 C C . ASP A 1 187 ? -10.359 -5.864 -10.035 1.00 93.88 187 ASP A C 1
ATOM 1405 O O . ASP A 1 187 ? -10.075 -6.148 -11.194 1.00 93.88 187 ASP A O 1
ATOM 1409 N N . MET A 1 188 ? -9.406 -5.510 -9.164 1.00 90.81 188 MET A N 1
ATOM 1410 C CA . MET A 1 188 ? -7.984 -5.412 -9.528 1.00 90.81 188 MET A CA 1
ATOM 1411 C C . MET A 1 188 ? -7.391 -6.762 -9.954 1.00 90.81 188 MET A C 1
ATOM 1413 O O . MET A 1 188 ? -6.613 -6.836 -10.909 1.00 90.81 188 MET A O 1
ATOM 1417 N N . GLU A 1 189 ? -7.763 -7.844 -9.274 1.00 90.12 189 GLU A N 1
ATOM 1418 C CA . GLU A 1 189 ? -7.321 -9.188 -9.634 1.00 90.12 189 GLU A CA 1
ATOM 1419 C C . GLU A 1 189 ? -7.931 -9.646 -10.967 1.00 90.12 189 GLU A C 1
ATOM 1421 O O . GLU A 1 189 ? -7.227 -10.210 -11.803 1.00 90.12 189 GLU A O 1
ATOM 1426 N N . THR A 1 190 ? -9.215 -9.374 -11.202 1.00 91.19 190 THR A N 1
ATOM 1427 C CA . THR A 1 190 ? -9.917 -9.825 -12.415 1.00 91.19 190 THR A CA 1
ATOM 1428 C C . THR A 1 190 ? -9.589 -8.993 -13.654 1.00 91.19 190 THR A C 1
ATOM 1430 O O . THR A 1 190 ? -9.440 -9.562 -14.736 1.00 91.19 190 THR A O 1
ATOM 1433 N N . GLU A 1 191 ? -9.439 -7.675 -13.521 1.00 91.12 191 GLU A N 1
ATOM 1434 C CA . GLU A 1 191 ? -9.175 -6.772 -14.647 1.00 91.12 191 GLU A CA 1
ATOM 1435 C C . GLU A 1 191 ? -7.683 -6.645 -14.972 1.00 91.12 191 GLU A C 1
ATOM 1437 O O . GLU A 1 191 ? -7.309 -6.585 -16.145 1.00 91.12 191 GLU A O 1
ATOM 1442 N N . LEU A 1 192 ? -6.822 -6.615 -13.948 1.00 87.69 192 LEU A N 1
ATOM 1443 C CA . LEU A 1 192 ? -5.384 -6.364 -14.106 1.00 87.69 192 LEU A CA 1
ATOM 1444 C C . LEU A 1 192 ? -4.523 -7.596 -13.809 1.00 87.69 192 LEU A C 1
ATOM 1446 O O . LEU A 1 192 ? -3.313 -7.564 -14.029 1.00 87.69 192 LEU A O 1
ATOM 1450 N N . GLY A 1 193 ? -5.104 -8.681 -13.290 1.00 86.94 193 GLY A N 1
ATOM 1451 C CA . GLY A 1 193 ? -4.339 -9.846 -12.846 1.00 86.94 193 GLY A CA 1
ATOM 1452 C C . GLY A 1 193 ? -3.479 -9.564 -11.611 1.00 86.94 193 GLY A C 1
ATOM 1453 O O . GLY A 1 193 ? -2.515 -10.291 -11.366 1.00 86.94 193 GLY A O 1
ATOM 1454 N N . LEU A 1 194 ? -3.749 -8.496 -10.858 1.00 88.19 194 LEU A N 1
ATOM 1455 C CA . LEU A 1 194 ? -2.921 -8.090 -9.723 1.00 88.19 194 LEU A CA 1
ATOM 1456 C C . LEU A 1 194 ? -3.448 -8.701 -8.422 1.00 88.19 194 LEU A C 1
ATOM 1458 O O . LEU A 1 194 ? -4.315 -8.136 -7.765 1.00 88.19 194 LEU A O 1
ATOM 1462 N N . THR A 1 195 ? -2.891 -9.853 -8.040 1.00 90.19 195 THR A N 1
ATOM 1463 C CA . THR A 1 195 ? -3.085 -10.428 -6.697 1.00 90.19 195 THR A CA 1
ATOM 1464 C C . THR A 1 195 ? -2.343 -9.605 -5.641 1.00 90.19 195 THR A C 1
ATOM 1466 O O . THR A 1 195 ? -1.466 -8.802 -5.974 1.00 90.19 195 THR A O 1
ATOM 1469 N N . GLN A 1 196 ? -2.626 -9.834 -4.355 1.00 89.75 196 GLN A N 1
ATOM 1470 C CA . GLN A 1 196 ? -1.910 -9.165 -3.261 1.00 89.75 196 GLN A CA 1
ATOM 1471 C C . GLN A 1 196 ? -0.388 -9.346 -3.371 1.00 89.75 196 GLN A C 1
ATOM 1473 O O . GLN A 1 196 ? 0.364 -8.379 -3.260 1.00 89.75 196 GLN A O 1
ATOM 1478 N N . GLU A 1 197 ? 0.084 -10.558 -3.662 1.00 88.06 197 GLU A N 1
ATOM 1479 C CA . GLU A 1 197 ? 1.513 -10.851 -3.810 1.00 88.06 197 GLU A CA 1
ATOM 1480 C C . GLU A 1 197 ? 2.135 -10.079 -4.976 1.00 88.06 197 GLU A C 1
ATOM 1482 O O . GLU A 1 197 ? 3.270 -9.609 -4.880 1.00 88.06 197 GLU A O 1
ATOM 1487 N N . ARG A 1 198 ? 1.387 -9.919 -6.074 1.00 88.88 198 ARG A N 1
ATOM 1488 C CA . ARG A 1 198 ? 1.816 -9.144 -7.243 1.00 88.88 198 ARG A CA 1
ATOM 1489 C C . ARG A 1 198 ? 1.811 -7.645 -6.964 1.00 88.88 198 ARG A C 1
ATOM 1491 O O . ARG A 1 198 ? 2.701 -6.951 -7.440 1.00 88.88 198 ARG A O 1
ATOM 1498 N N . MET A 1 199 ? 0.873 -7.143 -6.165 1.00 90.75 199 MET A N 1
ATOM 1499 C CA . MET A 1 199 ? 0.882 -5.747 -5.721 1.00 90.75 199 MET A CA 1
ATOM 1500 C C . MET A 1 199 ? 2.072 -5.456 -4.801 1.00 90.75 199 MET A C 1
ATOM 1502 O O . MET A 1 199 ? 2.736 -4.437 -4.974 1.00 90.75 199 MET A O 1
ATOM 1506 N N . ILE A 1 200 ? 2.416 -6.377 -3.894 1.00 91.06 200 ILE A N 1
ATOM 1507 C CA . ILE A 1 200 ? 3.633 -6.272 -3.073 1.00 91.06 200 ILE A CA 1
ATOM 1508 C C . ILE A 1 200 ? 4.879 -6.287 -3.967 1.00 91.06 200 ILE A C 1
ATOM 1510 O O . ILE A 1 200 ? 5.759 -5.445 -3.812 1.00 91.06 200 ILE A O 1
ATOM 1514 N N . ALA A 1 201 ? 4.945 -7.197 -4.943 1.00 90.12 201 ALA A N 1
ATOM 1515 C CA . ALA A 1 201 ? 6.026 -7.235 -5.928 1.00 90.12 201 ALA A CA 1
ATOM 1516 C C . ALA A 1 201 ? 6.155 -5.917 -6.710 1.00 90.12 201 ALA A C 1
ATOM 1518 O O . ALA A 1 201 ? 7.264 -5.443 -6.947 1.00 90.12 201 ALA A O 1
ATOM 1519 N N . LEU A 1 202 ? 5.025 -5.309 -7.074 1.00 91.75 202 LEU A N 1
ATOM 1520 C CA . LEU A 1 202 ? 4.970 -4.023 -7.762 1.00 91.75 202 LEU A CA 1
ATOM 1521 C C . LEU A 1 202 ? 5.505 -2.893 -6.883 1.00 91.75 202 LEU A C 1
ATOM 1523 O O . LEU A 1 202 ? 6.338 -2.117 -7.346 1.00 91.75 202 LEU A O 1
ATOM 1527 N N . ALA A 1 203 ? 5.096 -2.842 -5.616 1.00 92.12 203 ALA A N 1
ATOM 1528 C CA . ALA A 1 203 ? 5.595 -1.866 -4.650 1.00 92.12 203 ALA A CA 1
ATOM 1529 C C . ALA A 1 203 ? 7.110 -2.004 -4.418 1.00 92.12 203 ALA A C 1
ATOM 1531 O O . ALA A 1 203 ? 7.815 -1.002 -4.385 1.00 92.12 203 ALA A O 1
ATOM 1532 N N . LEU A 1 204 ? 7.638 -3.233 -4.356 1.00 91.00 204 LEU A N 1
ATOM 1533 C CA . LEU A 1 204 ? 9.081 -3.479 -4.227 1.00 91.00 204 LEU A CA 1
ATOM 1534 C C . LEU A 1 204 ? 9.889 -2.990 -5.440 1.00 91.00 204 LEU A C 1
ATOM 1536 O O . LEU A 1 204 ? 11.046 -2.602 -5.290 1.00 91.00 204 LEU A O 1
ATOM 1540 N N . LEU A 1 205 ? 9.309 -3.036 -6.644 1.00 91.12 205 LEU A N 1
ATOM 1541 C CA . LEU A 1 205 ? 9.968 -2.572 -7.868 1.00 91.12 205 LEU A CA 1
ATOM 1542 C C . LEU A 1 205 ? 9.874 -1.053 -8.038 1.00 91.12 205 LEU A C 1
ATOM 1544 O O . LEU A 1 205 ? 10.859 -0.434 -8.432 1.00 91.12 205 LEU A O 1
ATOM 1548 N N . LEU A 1 206 ? 8.715 -0.460 -7.752 1.00 92.38 206 LEU A N 1
ATOM 1549 C CA . LEU A 1 206 ? 8.479 0.981 -7.910 1.00 92.38 206 LEU A CA 1
ATOM 1550 C C . LEU A 1 206 ? 9.018 1.817 -6.751 1.00 92.38 206 LEU A C 1
ATOM 1552 O O . LEU A 1 206 ? 9.309 2.995 -6.939 1.00 92.38 206 LEU A O 1
ATOM 1556 N N . GLY A 1 207 ? 9.151 1.200 -5.582 1.00 90.31 207 GLY A N 1
ATOM 1557 C CA . GLY A 1 207 ? 9.414 1.874 -4.325 1.00 90.31 207 GLY A CA 1
ATOM 1558 C C . GLY A 1 207 ? 8.124 2.192 -3.571 1.00 90.31 207 GLY A C 1
ATOM 1559 O O . GLY A 1 207 ? 7.074 2.473 -4.153 1.00 90.31 207 GLY A O 1
ATOM 1560 N N . CYS A 1 208 ? 8.226 2.126 -2.251 1.00 88.25 208 CYS A N 1
ATOM 1561 C CA . CYS A 1 208 ? 7.198 2.476 -1.277 1.00 88.25 208 CYS A CA 1
ATOM 1562 C C . CYS A 1 208 ? 7.883 2.970 0.004 1.00 88.25 208 CYS A C 1
ATOM 1564 O O . CYS A 1 208 ? 9.112 2.992 0.086 1.00 88.25 208 CYS A O 1
ATOM 1566 N N . ASP A 1 209 ? 7.124 3.292 1.043 1.00 87.94 209 ASP A N 1
ATOM 1567 C CA . ASP A 1 209 ? 7.700 3.784 2.301 1.00 87.94 209 ASP A CA 1
ATOM 1568 C C . ASP A 1 209 ? 8.649 2.773 2.978 1.00 87.94 209 ASP A C 1
ATOM 1570 O O . ASP A 1 209 ? 9.502 3.143 3.787 1.00 87.94 209 ASP A O 1
ATOM 1574 N N . TYR A 1 210 ? 8.572 1.495 2.591 1.00 86.38 210 TYR A N 1
ATOM 1575 C CA . TYR A 1 210 ? 9.454 0.433 3.076 1.00 86.38 210 TYR A CA 1
ATOM 1576 C C . TYR A 1 210 ? 10.680 0.166 2.193 1.00 86.38 210 TYR A C 1
ATOM 1578 O O . TYR A 1 210 ? 11.624 -0.478 2.660 1.00 86.38 210 TYR A O 1
ATOM 1586 N N . THR A 1 211 ? 10.687 0.602 0.928 1.00 89.50 211 THR A N 1
ATOM 1587 C CA . THR A 1 211 ? 11.776 0.306 -0.022 1.00 89.50 211 THR A CA 1
ATOM 1588 C C . THR A 1 211 ? 11.978 1.423 -1.040 1.00 89.50 211 THR A C 1
ATOM 1590 O O . THR A 1 211 ? 11.022 1.951 -1.586 1.00 89.50 211 THR A O 1
ATOM 1593 N N . GLU A 1 212 ? 13.226 1.732 -1.390 1.00 89.44 212 GLU A N 1
ATOM 1594 C CA . GLU A 1 212 ? 13.526 2.774 -2.390 1.00 89.44 212 GLU A CA 1
ATOM 1595 C C . GLU A 1 212 ? 13.107 2.399 -3.826 1.00 89.44 212 GLU A C 1
ATOM 1597 O O . GLU A 1 212 ? 13.064 3.261 -4.701 1.00 89.44 212 GLU A O 1
ATOM 1602 N N . GLY A 1 213 ? 12.785 1.125 -4.078 1.00 91.19 213 GLY A N 1
ATOM 1603 C CA . GLY A 1 213 ? 12.484 0.610 -5.411 1.00 91.19 213 GLY A CA 1
ATOM 1604 C C . GLY A 1 213 ? 13.733 0.296 -6.236 1.00 91.19 213 GLY A C 1
ATOM 1605 O O . GLY A 1 213 ? 14.871 0.386 -5.768 1.00 91.19 213 GLY A O 1
ATOM 1606 N N . VAL A 1 214 ? 13.523 -0.106 -7.489 1.00 88.94 214 VAL A N 1
ATOM 1607 C CA . VAL A 1 214 ? 14.598 -0.407 -8.439 1.00 88.94 214 VAL A CA 1
ATOM 1608 C C . VAL A 1 214 ? 14.770 0.767 -9.410 1.00 88.94 214 VAL A C 1
ATOM 1610 O O . VAL A 1 214 ? 13.857 1.067 -10.184 1.00 88.94 214 VAL A O 1
ATOM 1613 N N . PRO A 1 215 ? 15.951 1.415 -9.443 1.00 88.44 215 PRO A N 1
ATOM 1614 C CA . PRO A 1 215 ? 16.194 2.541 -10.337 1.00 88.44 215 PRO A CA 1
ATOM 1615 C C . PRO A 1 215 ? 15.977 2.177 -11.811 1.00 88.44 215 PRO A C 1
ATOM 1617 O O . PRO A 1 215 ? 16.509 1.183 -12.305 1.00 88.44 215 PRO A O 1
ATOM 1620 N N . GLY A 1 216 ? 15.231 3.016 -12.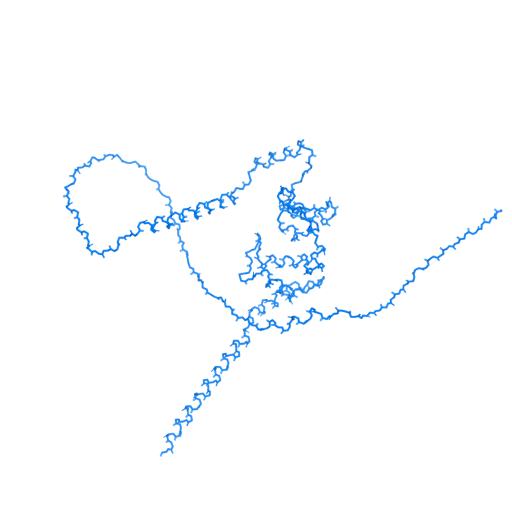533 1.00 86.38 216 GLY A N 1
ATOM 1621 C CA . GLY A 1 216 ? 14.965 2.838 -13.966 1.00 86.38 216 GLY A CA 1
ATOM 1622 C C . GLY A 1 216 ? 13.796 1.906 -14.300 1.00 86.38 216 GLY A C 1
ATOM 1623 O O . GLY A 1 216 ? 13.498 1.721 -15.480 1.00 86.38 216 GLY A O 1
ATOM 1624 N N . ILE A 1 217 ? 13.105 1.354 -13.298 1.00 88.50 217 ILE A N 1
ATOM 1625 C CA . ILE A 1 217 ? 11.866 0.598 -13.495 1.00 88.50 217 ILE A CA 1
ATOM 1626 C C . ILE A 1 217 ? 10.671 1.508 -13.190 1.00 88.50 217 ILE A C 1
ATOM 1628 O O . ILE A 1 217 ? 10.444 1.906 -12.054 1.00 88.50 217 ILE A O 1
ATOM 1632 N N . GLY A 1 218 ? 9.908 1.851 -14.230 1.00 90.25 218 GLY A N 1
ATOM 1633 C CA . GLY A 1 218 ? 8.623 2.543 -14.098 1.00 90.25 218 GLY A CA 1
ATOM 1634 C C . GLY A 1 218 ? 7.443 1.573 -13.989 1.00 90.25 218 GLY A C 1
ATOM 1635 O O . GLY A 1 218 ? 7.612 0.363 -14.110 1.00 90.25 218 GLY A O 1
ATOM 1636 N N . VAL A 1 219 ? 6.229 2.112 -13.827 1.00 91.19 219 VAL A N 1
ATOM 1637 C CA . VAL A 1 219 ? 4.985 1.329 -13.649 1.00 91.19 219 VAL A CA 1
ATOM 1638 C C . VAL A 1 219 ? 4.777 0.298 -14.759 1.00 91.19 219 VAL A C 1
ATOM 1640 O O . VAL A 1 219 ? 4.477 -0.854 -14.471 1.00 91.19 219 VAL A O 1
ATOM 1643 N N . VAL A 1 220 ? 4.982 0.691 -16.019 1.00 91.56 220 VAL A N 1
ATOM 1644 C CA . VAL A 1 220 ? 4.794 -0.196 -17.178 1.00 91.56 220 VAL A CA 1
ATOM 1645 C C . VAL A 1 220 ? 5.782 -1.363 -17.132 1.00 91.56 220 VAL A C 1
ATOM 1647 O O . VAL A 1 220 ? 5.363 -2.516 -17.072 1.00 91.56 220 VAL A O 1
ATOM 1650 N N . ASN A 1 221 ? 7.080 -1.061 -17.041 1.00 91.31 221 ASN A N 1
ATOM 1651 C CA . ASN A 1 221 ? 8.136 -2.073 -16.968 1.00 91.31 221 ASN A CA 1
ATOM 1652 C C . ASN A 1 221 ? 7.950 -2.999 -15.756 1.00 91.31 221 ASN A C 1
ATOM 1654 O O . ASN A 1 221 ? 8.195 -4.197 -15.845 1.00 91.31 221 ASN A O 1
ATOM 1658 N N . ALA A 1 222 ? 7.514 -2.460 -14.613 1.00 91.69 222 ALA A N 1
ATOM 1659 C CA . ALA A 1 222 ? 7.286 -3.256 -13.414 1.00 91.69 222 ALA A CA 1
ATOM 1660 C C . ALA A 1 222 ? 6.145 -4.264 -13.612 1.00 91.69 222 ALA A C 1
ATOM 1662 O O . ALA A 1 222 ? 6.289 -5.431 -13.249 1.00 91.69 222 ALA A O 1
ATOM 1663 N N . VAL A 1 223 ? 5.037 -3.841 -14.230 1.00 90.62 223 VAL A N 1
ATOM 1664 C CA . VAL A 1 223 ? 3.922 -4.739 -14.561 1.00 90.62 223 VAL A CA 1
ATOM 1665 C C . VAL A 1 223 ? 4.367 -5.807 -15.560 1.00 90.62 223 VAL A C 1
ATOM 1667 O O . VAL A 1 223 ? 4.068 -6.980 -15.349 1.00 90.62 223 VAL A O 1
ATOM 1670 N N . GLU A 1 224 ? 5.127 -5.448 -16.594 1.00 89.69 224 GLU A N 1
ATOM 1671 C CA . GLU A 1 224 ? 5.673 -6.412 -17.561 1.00 89.69 224 GLU A CA 1
ATOM 1672 C C . GLU A 1 224 ? 6.552 -7.470 -16.882 1.00 89.69 224 GLU A C 1
ATOM 1674 O O . GLU A 1 224 ? 6.367 -8.667 -17.108 1.00 89.69 224 GLU A O 1
ATOM 1679 N N . VAL A 1 225 ? 7.452 -7.048 -15.989 1.00 88.50 225 VAL A N 1
ATOM 1680 C CA . VAL A 1 225 ? 8.305 -7.951 -15.202 1.00 88.50 225 VAL A CA 1
ATOM 1681 C C . VAL A 1 225 ? 7.462 -8.888 -14.339 1.00 88.50 225 VAL A C 1
ATOM 1683 O O . VAL A 1 225 ? 7.698 -10.096 -14.319 1.00 88.50 225 VAL A O 1
ATOM 1686 N N . ILE A 1 226 ? 6.449 -8.369 -13.648 1.00 88.50 226 ILE A N 1
ATOM 1687 C CA . ILE A 1 226 ? 5.585 -9.189 -12.792 1.00 88.50 226 ILE A CA 1
ATOM 1688 C C . ILE A 1 226 ? 4.804 -10.205 -13.623 1.00 88.50 226 ILE A C 1
ATOM 1690 O O . ILE A 1 226 ? 4.750 -11.378 -13.261 1.00 88.50 226 ILE A O 1
ATOM 1694 N N . MET A 1 227 ? 4.241 -9.792 -14.757 1.00 85.31 227 MET A N 1
ATOM 1695 C CA . MET A 1 227 ? 3.481 -10.697 -15.618 1.00 85.31 227 MET A CA 1
ATOM 1696 C C . MET A 1 227 ? 4.372 -11.759 -16.274 1.00 85.31 227 MET A C 1
ATOM 1698 O O . MET A 1 227 ? 3.920 -12.890 -16.453 1.00 85.31 227 MET A O 1
ATOM 1702 N N . ALA A 1 228 ? 5.631 -11.432 -16.582 1.00 85.12 228 ALA A N 1
ATOM 1703 C CA . ALA A 1 228 ? 6.585 -12.356 -17.191 1.00 85.12 228 ALA A CA 1
ATOM 1704 C C . ALA A 1 228 ? 7.188 -13.362 -16.194 1.00 85.12 228 ALA A C 1
ATOM 1706 O O . ALA A 1 228 ? 7.342 -14.537 -16.527 1.00 85.12 228 ALA A O 1
ATOM 1707 N N . PHE A 1 229 ? 7.537 -12.920 -14.981 1.00 83.88 229 PHE A N 1
ATOM 1708 C CA . PHE A 1 229 ? 8.341 -13.715 -14.042 1.00 83.88 229 PHE A CA 1
ATOM 1709 C C . PHE A 1 229 ? 7.573 -14.212 -12.808 1.00 83.88 229 PHE A C 1
ATOM 1711 O O . PHE A 1 229 ? 8.046 -15.126 -12.127 1.00 83.88 229 PHE A O 1
ATOM 1718 N N . LEU A 1 230 ? 6.402 -13.645 -12.497 1.00 81.00 230 LEU A N 1
ATOM 1719 C CA . LEU A 1 230 ? 5.568 -14.042 -11.357 1.00 81.00 230 LEU A CA 1
ATOM 1720 C C . LEU A 1 230 ? 4.203 -14.549 -11.858 1.00 81.00 230 LEU A C 1
ATOM 1722 O O . LEU A 1 230 ? 3.235 -13.785 -11.853 1.00 81.00 230 LEU A O 1
ATOM 1726 N N . PRO A 1 231 ? 4.077 -15.819 -12.293 1.00 68.38 231 PRO A N 1
ATOM 1727 C CA . PRO A 1 231 ? 2.809 -16.372 -12.781 1.00 68.38 231 PRO A CA 1
ATOM 1728 C C . PRO A 1 231 ? 1.704 -16.356 -11.701 1.00 68.38 231 PRO A C 1
ATOM 1730 O O . PRO A 1 231 ? 2.017 -16.354 -10.509 1.00 68.38 231 PRO A O 1
ATOM 1733 N N . PRO A 1 232 ? 0.415 -16.318 -12.091 1.00 61.94 232 PRO A N 1
ATOM 1734 C CA . PRO A 1 232 ? -0.694 -16.249 -11.144 1.00 61.94 232 PRO A CA 1
ATOM 1735 C C . PRO A 1 232 ? -0.976 -17.636 -10.544 1.00 61.94 232 PRO A C 1
ATOM 1737 O O . PRO A 1 232 ? -1.045 -18.620 -11.278 1.00 61.94 232 PRO A O 1
ATOM 1740 N N . GLY A 1 233 ? -1.174 -17.718 -9.223 1.00 57.91 233 GLY A N 1
ATOM 1741 C CA . GLY A 1 233 ? -1.628 -18.938 -8.541 1.00 57.91 233 GLY A CA 1
ATOM 1742 C C . GLY A 1 233 ? -0.892 -19.267 -7.237 1.00 57.91 233 GLY A C 1
ATOM 1743 O O . GLY A 1 233 ? 0.226 -18.823 -6.997 1.00 57.91 233 GLY A O 1
ATOM 1744 N N . SER A 1 234 ? -1.526 -20.102 -6.402 1.00 46.84 234 SER A N 1
ATOM 1745 C CA . SER A 1 234 ? -1.056 -20.566 -5.081 1.00 46.84 234 SER A CA 1
ATOM 1746 C C . SER A 1 234 ? 0.220 -21.416 -5.102 1.00 46.84 234 SER A C 1
ATOM 1748 O O . SER A 1 234 ? 0.670 -21.896 -4.062 1.00 46.84 234 SER A O 1
ATOM 1750 N N . GLU A 1 235 ? 0.814 -21.618 -6.272 1.00 45.50 235 GLU A N 1
ATOM 1751 C CA . GLU A 1 235 ? 2.201 -22.032 -6.401 1.00 45.50 235 GLU A CA 1
ATOM 1752 C C . GLU A 1 235 ? 3.049 -20.771 -6.513 1.00 45.50 235 GLU A C 1
ATOM 1754 O O . GLU A 1 235 ? 3.614 -20.479 -7.565 1.00 45.50 235 GLU A O 1
ATOM 1759 N N . ALA A 1 236 ? 3.131 -20.005 -5.416 1.00 46.72 236 ALA A N 1
ATOM 1760 C CA . ALA A 1 236 ? 4.179 -19.006 -5.269 1.00 46.72 236 ALA A CA 1
ATOM 1761 C C . ALA A 1 236 ? 5.484 -19.679 -5.729 1.00 46.72 236 ALA A C 1
ATOM 1763 O O . ALA A 1 236 ? 5.844 -20.705 -5.135 1.00 46.72 236 ALA A O 1
ATOM 1764 N N . PRO A 1 237 ? 6.138 -19.204 -6.809 1.00 48.78 237 PRO A N 1
ATOM 1765 C CA . PRO A 1 237 ? 7.249 -19.911 -7.432 1.00 48.78 237 PRO A CA 1
ATOM 1766 C C . PRO A 1 237 ? 8.269 -20.172 -6.336 1.00 48.78 237 PRO A C 1
ATOM 1768 O O . PRO A 1 237 ? 8.794 -19.201 -5.790 1.00 48.78 237 PRO A O 1
ATOM 1771 N N . LYS A 1 238 ? 8.415 -21.451 -5.940 1.00 50.59 238 LYS A N 1
ATOM 1772 C CA . LYS A 1 238 ? 9.004 -21.911 -4.666 1.00 50.59 238 LYS A CA 1
ATOM 1773 C C . LYS A 1 238 ? 9.926 -20.851 -4.073 1.00 50.59 238 LYS A C 1
ATOM 1775 O O . LYS A 1 238 ? 11.038 -20.709 -4.564 1.00 50.59 238 LYS A O 1
ATOM 1780 N N . GLN A 1 239 ? 9.422 -20.074 -3.109 1.00 57.12 239 GLN A N 1
ATOM 1781 C CA . GLN A 1 239 ? 10.133 -18.982 -2.427 1.00 57.12 239 GLN A CA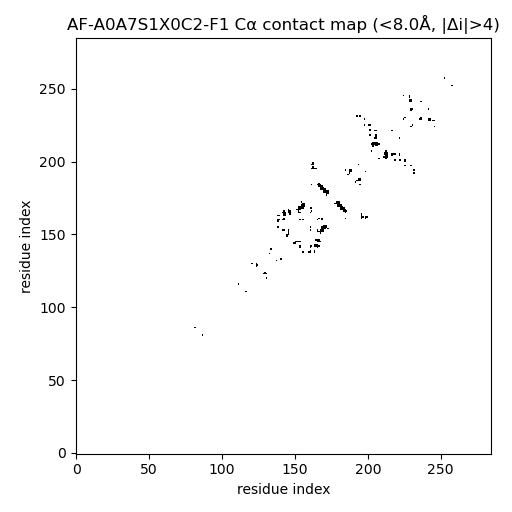 1
ATOM 1782 C C . GLN A 1 239 ? 11.259 -18.337 -3.265 1.00 57.12 239 GLN A C 1
ATOM 1784 O O . GLN A 1 239 ? 12.443 -18.534 -3.000 1.00 57.12 239 GLN A O 1
ATOM 1789 N N . GLY A 1 240 ? 10.889 -17.570 -4.293 1.00 62.31 240 GLY A N 1
ATOM 1790 C CA . GLY A 1 240 ? 11.820 -16.663 -4.971 1.00 62.31 240 GLY A CA 1
ATOM 1791 C C . GLY A 1 240 ? 12.398 -17.137 -6.302 1.00 62.31 240 GLY A C 1
ATOM 1792 O O . GLY A 1 240 ? 13.249 -16.437 -6.842 1.00 62.31 240 GLY A O 1
ATOM 1793 N N . GLN A 1 241 ? 11.924 -18.245 -6.883 1.00 70.44 241 GLN A N 1
ATOM 1794 C CA . GLN A 1 241 ? 12.350 -18.648 -8.236 1.00 70.44 241 GLN A CA 1
ATOM 1795 C C . GLN A 1 241 ? 12.035 -17.580 -9.298 1.00 70.44 241 GLN A C 1
ATOM 1797 O O . GLN A 1 241 ? 12.862 -17.338 -10.170 1.00 70.44 241 GLN A O 1
ATOM 1802 N N . GLY A 1 242 ? 10.890 -16.892 -9.193 1.00 77.75 242 GLY A N 1
ATOM 1803 C CA . GLY A 1 242 ? 10.545 -15.793 -10.106 1.00 77.75 242 GLY A CA 1
ATOM 1804 C C . GLY A 1 242 ? 11.541 -14.631 -10.025 1.00 77.75 242 GLY A C 1
ATOM 1805 O O . GLY A 1 242 ? 12.029 -14.147 -11.040 1.00 77.75 242 GLY A O 1
ATOM 1806 N N . TRP A 1 243 ? 11.935 -14.249 -8.807 1.00 82.38 243 TRP A N 1
ATOM 1807 C CA . TRP A 1 243 ? 12.930 -13.197 -8.582 1.00 82.38 243 TRP A CA 1
ATOM 1808 C C . TRP A 1 243 ? 14.346 -13.611 -8.990 1.00 82.38 243 TRP A C 1
ATOM 1810 O O . TRP A 1 243 ? 15.102 -12.783 -9.490 1.00 82.38 243 TRP A O 1
ATOM 1820 N N . GLN A 1 244 ? 14.707 -14.884 -8.806 1.00 82.31 244 GLN A N 1
ATOM 1821 C CA . GLN A 1 244 ? 15.975 -15.430 -9.294 1.00 82.31 244 GLN A CA 1
ATOM 1822 C C . GLN A 1 244 ? 16.031 -15.409 -10.821 1.00 82.31 244 GLN A C 1
ATOM 1824 O O . GLN A 1 244 ? 17.015 -14.927 -11.368 1.00 82.31 244 GLN A O 1
ATOM 1829 N N . ALA A 1 245 ? 14.961 -15.829 -11.499 1.00 82.62 245 ALA A N 1
ATOM 1830 C CA . ALA A 1 245 ? 14.867 -15.766 -12.954 1.00 82.62 245 ALA A CA 1
ATOM 1831 C C . ALA A 1 245 ? 14.936 -14.321 -13.471 1.00 82.62 245 ALA A C 1
ATOM 1833 O O . ALA A 1 245 ? 15.647 -14.048 -14.435 1.00 82.62 245 ALA A O 1
ATOM 1834 N N . PHE A 1 246 ? 14.260 -13.382 -12.801 1.00 84.75 246 PHE A N 1
ATOM 1835 C CA . PHE A 1 246 ? 14.365 -11.962 -13.133 1.00 84.75 246 PHE A CA 1
ATOM 1836 C C . PHE A 1 246 ? 15.797 -11.443 -12.950 1.00 84.75 246 PHE A C 1
ATOM 1838 O O . PHE A 1 246 ? 16.337 -10.790 -13.839 1.00 84.75 246 PHE A O 1
ATOM 1845 N N . LYS A 1 247 ? 16.453 -11.780 -11.834 1.00 85.88 247 LYS A N 1
ATOM 1846 C CA . LYS A 1 247 ? 17.848 -11.401 -11.584 1.00 85.88 247 LYS A CA 1
ATOM 1847 C C . LYS A 1 247 ? 18.789 -11.975 -12.644 1.00 85.88 247 LYS A C 1
ATOM 1849 O O . LYS A 1 247 ? 19.603 -11.237 -13.188 1.00 85.88 247 LYS A O 1
ATOM 1854 N N . GLU A 1 248 ? 18.660 -13.261 -12.957 1.00 85.25 248 GLU A N 1
ATOM 1855 C CA . GLU A 1 248 ? 19.438 -13.918 -14.009 1.00 85.25 248 GLU A CA 1
ATOM 1856 C C . GLU A 1 248 ? 19.202 -13.263 -15.369 1.00 85.25 248 GLU A C 1
ATOM 1858 O O . GLU A 1 248 ? 20.151 -13.085 -16.123 1.00 85.25 248 GLU A O 1
ATOM 1863 N N . TRP A 1 249 ? 17.971 -12.850 -15.673 1.00 85.31 249 TRP A N 1
ATOM 1864 C CA . TRP A 1 249 ? 17.648 -12.129 -16.901 1.00 85.31 249 TRP A CA 1
ATOM 1865 C C . TRP A 1 249 ? 18.286 -10.732 -16.955 1.00 85.31 249 TRP A C 1
ATOM 1867 O O . TRP A 1 249 ? 18.819 -10.348 -17.994 1.00 85.31 249 TRP A O 1
ATOM 1877 N N . VAL A 1 250 ? 18.300 -9.990 -15.843 1.00 83.94 250 VAL A N 1
ATOM 1878 C CA . VAL A 1 250 ? 18.970 -8.678 -15.759 1.00 83.94 250 VAL A CA 1
ATOM 1879 C C . VAL A 1 250 ? 20.493 -8.815 -15.883 1.00 83.94 250 VAL A C 1
ATOM 1881 O O . VAL A 1 250 ? 21.138 -7.995 -16.542 1.00 83.94 250 VAL A O 1
ATOM 1884 N N . GLU A 1 251 ? 21.073 -9.838 -15.251 1.00 83.62 251 GLU A N 1
ATOM 1885 C CA . GLU A 1 251 ? 22.514 -10.125 -15.277 1.00 83.62 251 GLU A CA 1
ATOM 1886 C C . GLU A 1 251 ? 22.959 -10.834 -16.566 1.00 83.62 251 GLU A C 1
ATOM 1888 O O . GLU A 1 251 ? 24.157 -10.848 -16.875 1.00 83.62 251 GLU A O 1
ATOM 1893 N N . ALA A 1 252 ? 22.024 -11.405 -17.333 1.00 80.00 252 ALA A N 1
ATOM 1894 C CA . ALA A 1 252 ? 22.327 -12.082 -18.581 1.00 80.00 252 ALA A CA 1
ATOM 1895 C C . ALA A 1 252 ? 23.021 -11.104 -19.542 1.00 80.00 252 ALA A C 1
ATOM 1897 O O . ALA A 1 252 ? 22.539 -9.988 -19.775 1.00 80.00 252 ALA A O 1
ATOM 1898 N N . PRO A 1 253 ? 24.167 -11.499 -20.124 1.00 72.94 253 PRO A N 1
ATOM 1899 C CA . PRO A 1 253 ? 24.861 -10.649 -21.068 1.00 72.94 253 PRO A CA 1
ATOM 1900 C C . PRO A 1 253 ? 23.959 -10.420 -22.275 1.00 72.94 253 PRO A C 1
ATOM 1902 O O . PRO A 1 253 ? 23.370 -11.358 -22.813 1.00 72.94 253 PRO A O 1
ATOM 1905 N N . ASP A 1 254 ? 23.868 -9.163 -22.700 1.00 74.62 254 ASP A N 1
ATOM 1906 C CA . ASP A 1 254 ? 23.047 -8.785 -23.839 1.00 74.62 254 ASP A CA 1
ATOM 1907 C C . ASP A 1 254 ? 23.519 -9.558 -25.077 1.00 74.62 254 ASP A C 1
ATOM 1909 O O . ASP A 1 254 ? 24.604 -9.326 -25.616 1.00 74.62 254 ASP A O 1
ATOM 1913 N N . ILE A 1 255 ? 22.709 -10.529 -25.499 1.00 68.88 255 ILE A N 1
ATOM 1914 C CA . ILE A 1 255 ? 23.056 -11.467 -26.565 1.00 68.88 255 ILE A CA 1
ATOM 1915 C C . ILE A 1 255 ? 23.298 -10.710 -27.877 1.00 68.88 255 ILE A C 1
ATOM 1917 O O . ILE A 1 255 ? 24.129 -11.142 -28.682 1.00 68.88 255 ILE A O 1
ATOM 1921 N N . ALA A 1 256 ? 22.619 -9.580 -28.102 1.00 64.19 256 ALA A N 1
ATOM 1922 C CA . ALA A 1 256 ? 22.845 -8.743 -29.275 1.00 64.19 256 ALA A CA 1
ATOM 1923 C C . ALA A 1 256 ? 24.223 -8.072 -29.205 1.00 64.19 256 ALA A C 1
ATOM 1925 O O . ALA A 1 256 ? 25.002 -8.154 -30.160 1.00 64.19 256 ALA A O 1
ATOM 1926 N N . LEU A 1 257 ? 24.570 -7.521 -28.043 1.00 69.38 257 LEU A N 1
ATOM 1927 C CA . LEU A 1 257 ? 25.857 -6.873 -27.798 1.00 69.38 257 LEU A CA 1
ATOM 1928 C C . LEU A 1 257 ? 27.022 -7.877 -27.875 1.00 69.38 257 LEU A C 1
ATOM 1930 O O . LEU A 1 257 ? 28.045 -7.611 -28.507 1.00 69.38 257 LEU A O 1
ATOM 1934 N N . VAL A 1 258 ? 26.844 -9.079 -27.318 1.00 72.31 258 VAL A N 1
ATOM 1935 C CA . VAL A 1 258 ? 27.816 -10.182 -27.404 1.00 72.31 258 VAL A CA 1
ATOM 1936 C C . VAL A 1 258 ? 28.016 -10.626 -28.853 1.00 72.31 258 VAL A C 1
ATOM 1938 O O . VAL A 1 258 ? 29.158 -10.796 -29.287 1.00 72.31 258 VAL A O 1
ATOM 1941 N N . LYS A 1 259 ? 26.937 -10.774 -29.637 1.00 73.94 259 LYS A N 1
ATOM 1942 C CA . LYS A 1 259 ? 27.025 -11.119 -31.068 1.00 73.94 259 LYS A CA 1
ATOM 1943 C C . LYS A 1 259 ? 27.756 -10.042 -31.868 1.00 73.94 259 LYS A C 1
ATOM 1945 O O . LYS A 1 259 ? 28.556 -10.374 -32.744 1.00 73.94 259 LYS A O 1
ATOM 1950 N N . GLU A 1 260 ? 27.525 -8.767 -31.569 1.00 76.88 260 GLU A N 1
ATOM 1951 C CA . GLU A 1 260 ? 28.195 -7.665 -32.257 1.00 76.88 260 GLU A CA 1
ATOM 1952 C C . GLU A 1 260 ? 29.693 -7.596 -31.920 1.00 76.88 260 GLU A C 1
ATOM 1954 O O . GLU A 1 260 ? 30.535 -7.448 -32.816 1.00 76.88 260 GLU A O 1
ATOM 1959 N N . VAL A 1 261 ? 30.045 -7.771 -30.644 1.00 77.50 261 VAL A N 1
ATOM 1960 C CA . VAL A 1 261 ? 31.440 -7.857 -30.189 1.00 77.50 261 VAL A CA 1
ATOM 1961 C C . VAL A 1 261 ? 32.140 -9.054 -30.834 1.00 77.50 261 VAL A C 1
ATOM 1963 O O . VAL A 1 261 ? 33.240 -8.899 -31.372 1.00 77.50 261 VAL A O 1
ATOM 1966 N N . GLN A 1 262 ? 31.489 -10.218 -30.886 1.00 78.38 262 GLN A N 1
ATOM 1967 C CA . GLN A 1 262 ? 32.043 -11.410 -31.529 1.00 78.38 262 GLN A CA 1
ATOM 1968 C C . GLN A 1 262 ? 32.261 -11.196 -33.035 1.00 78.38 262 GLN A C 1
ATOM 1970 O O . GLN A 1 262 ? 33.331 -11.505 -33.562 1.00 78.38 262 GLN A O 1
ATOM 1975 N N . ALA A 1 263 ? 31.305 -10.569 -33.727 1.00 80.19 263 ALA A N 1
ATOM 1976 C CA . ALA A 1 263 ? 31.444 -10.229 -35.142 1.00 80.19 263 ALA A CA 1
ATOM 1977 C C . ALA A 1 263 ? 32.595 -9.234 -35.402 1.00 80.19 263 ALA A C 1
ATOM 1979 O O . ALA A 1 263 ? 33.286 -9.329 -36.424 1.00 80.19 263 ALA A O 1
ATOM 1980 N N . LYS A 1 264 ? 32.837 -8.287 -34.486 1.00 81.56 264 LYS A N 1
ATOM 1981 C CA . LYS A 1 264 ? 33.980 -7.357 -34.540 1.00 81.56 264 LYS A CA 1
ATOM 1982 C C . LYS A 1 264 ? 35.315 -8.087 -34.331 1.00 81.56 264 LYS A C 1
ATOM 1984 O O . LYS A 1 264 ? 36.252 -7.838 -35.098 1.00 81.56 264 LYS A O 1
ATOM 1989 N N . ILE A 1 265 ? 35.389 -9.020 -33.380 1.00 82.94 265 ILE A N 1
ATOM 1990 C CA . ILE A 1 265 ? 36.573 -9.867 -33.135 1.00 82.94 265 ILE A CA 1
ATOM 1991 C C . ILE A 1 265 ? 36.896 -10.718 -34.370 1.00 82.94 265 ILE A C 1
ATOM 1993 O O . ILE A 1 265 ? 38.043 -10.745 -34.827 1.00 82.94 265 ILE A O 1
ATOM 1997 N N . ASP A 1 266 ? 35.893 -11.349 -34.980 1.00 83.50 266 ASP A N 1
ATOM 1998 C CA . ASP A 1 266 ? 36.083 -12.191 -36.165 1.00 83.50 266 ASP A CA 1
ATOM 1999 C C . ASP A 1 266 ? 36.578 -11.383 -37.376 1.00 83.50 266 ASP A C 1
ATOM 2001 O O . ASP A 1 266 ? 37.437 -11.843 -38.140 1.00 83.50 266 ASP A O 1
ATOM 2005 N N . ARG A 1 267 ? 36.092 -10.144 -37.541 1.00 82.25 267 ARG A N 1
ATOM 2006 C CA . ARG A 1 267 ? 36.574 -9.210 -38.575 1.00 82.25 267 ARG A CA 1
ATOM 2007 C C . ARG A 1 267 ? 38.031 -8.800 -38.341 1.00 82.25 267 ARG A C 1
ATOM 2009 O O . ARG A 1 267 ? 38.803 -8.772 -39.303 1.00 82.25 267 ARG A O 1
ATOM 2016 N N . GLN A 1 268 ? 38.432 -8.522 -37.098 1.00 76.25 268 GLN A N 1
ATOM 2017 C CA . GLN A 1 268 ? 39.828 -8.200 -36.769 1.00 76.25 268 GLN A CA 1
ATOM 2018 C C . GLN A 1 268 ? 40.764 -9.396 -36.984 1.00 76.25 268 GLN A C 1
ATOM 2020 O O . GLN A 1 268 ? 41.824 -9.238 -37.594 1.00 76.25 268 GLN A O 1
ATOM 2025 N N . SER A 1 269 ? 40.345 -10.597 -36.586 1.00 77.00 269 SER A N 1
ATOM 2026 C CA . SER A 1 269 ? 41.091 -11.839 -36.819 1.00 77.00 269 SER A CA 1
ATOM 2027 C C . SER A 1 269 ? 41.280 -12.131 -38.310 1.00 77.00 269 SER A C 1
ATOM 2029 O O . SER A 1 269 ? 42.382 -12.486 -38.734 1.00 77.00 269 SER A O 1
ATOM 2031 N N . LYS A 1 270 ? 40.248 -11.915 -39.141 1.00 76.12 270 LYS A N 1
ATOM 2032 C CA . LYS A 1 270 ? 40.359 -12.035 -40.607 1.00 76.12 270 LYS A CA 1
ATOM 2033 C C . LYS A 1 270 ? 41.307 -10.995 -41.206 1.00 76.12 270 LYS A C 1
ATOM 2035 O O . LYS A 1 270 ? 42.100 -11.338 -42.077 1.00 76.12 270 LYS A O 1
ATOM 2040 N N . LYS A 1 271 ? 41.267 -9.745 -40.730 1.00 74.38 271 LYS A N 1
ATOM 2041 C CA . LYS A 1 271 ? 42.160 -8.675 -41.207 1.00 74.38 271 LYS A CA 1
ATOM 2042 C C . LYS A 1 271 ? 43.626 -8.952 -40.852 1.00 74.38 271 LYS A C 1
ATOM 2044 O O . LYS A 1 271 ? 44.489 -8.748 -41.697 1.00 74.38 271 LYS A O 1
ATOM 2049 N N . LYS A 1 272 ? 43.885 -9.483 -39.650 1.00 74.19 272 LYS A N 1
ATOM 2050 C CA . LYS A 1 272 ? 45.225 -9.870 -39.179 1.00 74.19 272 LYS A CA 1
ATOM 2051 C C . LYS A 1 272 ? 45.791 -11.082 -39.925 1.00 74.19 272 LYS A C 1
ATOM 2053 O O . LYS A 1 272 ? 46.974 -11.105 -40.239 1.00 74.19 272 LYS A O 1
ATOM 2058 N N . ARG A 1 273 ? 44.949 -12.070 -40.252 1.00 71.06 273 ARG A N 1
ATOM 2059 C CA . ARG A 1 273 ? 45.339 -13.199 -41.115 1.00 71.06 273 ARG A CA 1
ATOM 2060 C C . ARG A 1 273 ? 45.681 -12.732 -42.526 1.00 71.06 273 ARG A C 1
ATOM 2062 O O . ARG A 1 273 ? 46.751 -13.042 -43.020 1.00 71.06 273 ARG A O 1
ATOM 2069 N N . LYS A 1 274 ? 44.832 -11.884 -43.112 1.00 70.94 274 LYS A N 1
ATOM 2070 C CA . LYS A 1 274 ? 45.064 -11.344 -44.454 1.00 70.94 274 LYS A CA 1
ATOM 2071 C C . LYS A 1 274 ? 46.336 -10.497 -44.540 1.00 70.94 274 LYS A C 1
ATOM 2073 O O . LYS A 1 274 ? 47.007 -10.556 -45.560 1.00 70.94 274 LYS A O 1
ATOM 2078 N N . SER A 1 275 ? 46.676 -9.740 -43.488 1.00 69.44 275 SER A N 1
ATOM 2079 C CA . SER A 1 275 ? 47.939 -8.989 -43.432 1.00 69.44 275 SER A CA 1
ATOM 2080 C C . SER A 1 275 ? 49.167 -9.884 -43.265 1.00 69.44 275 SER A C 1
ATOM 2082 O O . SER A 1 275 ? 50.224 -9.541 -43.771 1.00 69.44 275 SER A O 1
ATOM 2084 N N . LEU A 1 276 ? 49.046 -11.007 -42.548 1.00 68.44 276 LEU A N 1
ATOM 2085 C CA . LEU A 1 276 ? 50.137 -11.976 -42.394 1.00 68.44 276 LEU A CA 1
ATOM 2086 C C . LEU A 1 276 ? 50.415 -12.721 -43.706 1.00 68.44 276 LEU A C 1
ATOM 2088 O O . LEU A 1 276 ? 51.575 -12.851 -44.075 1.00 68.44 276 LEU A O 1
ATOM 2092 N N . ASP A 1 277 ? 49.372 -13.116 -44.441 1.00 67.62 277 ASP A N 1
ATOM 2093 C CA . ASP A 1 277 ? 49.532 -13.753 -45.757 1.00 67.62 277 ASP A CA 1
ATOM 2094 C C . ASP A 1 277 ? 50.166 -12.795 -46.780 1.00 67.62 277 ASP A C 1
ATOM 2096 O O . ASP A 1 277 ? 51.052 -13.190 -47.528 1.00 67.62 277 ASP A O 1
ATOM 2100 N N . THR A 1 278 ? 49.800 -11.505 -46.760 1.00 68.19 278 THR A N 1
ATOM 2101 C CA . THR A 1 278 ? 50.430 -10.504 -47.651 1.00 68.19 278 THR A CA 1
ATOM 2102 C C . THR A 1 278 ? 51.881 -10.188 -47.289 1.00 68.19 278 THR A C 1
ATOM 2104 O O . THR A 1 278 ? 52.622 -9.731 -48.149 1.00 68.19 278 THR A O 1
ATOM 2107 N N . LEU A 1 279 ? 52.297 -10.402 -46.039 1.00 61.28 279 LEU A N 1
ATOM 2108 C CA . LEU A 1 279 ? 53.698 -10.269 -45.627 1.00 61.28 279 LEU A CA 1
ATOM 2109 C C . LEU A 1 279 ? 54.531 -11.484 -46.059 1.00 61.28 279 LEU A C 1
ATOM 2111 O O . LEU A 1 279 ? 55.664 -11.304 -46.487 1.00 61.28 279 LEU A O 1
ATOM 2115 N N . ALA A 1 280 ? 53.957 -12.690 -46.019 1.00 60.06 280 ALA A N 1
ATOM 2116 C CA . ALA A 1 280 ? 54.622 -13.909 -46.481 1.00 60.06 280 ALA A CA 1
ATOM 2117 C C . ALA A 1 280 ? 54.825 -13.931 -48.009 1.00 60.06 280 ALA A C 1
ATOM 2119 O O . ALA A 1 280 ? 55.867 -14.368 -48.483 1.00 60.06 280 ALA A O 1
ATOM 2120 N N . GLU A 1 281 ? 53.877 -13.397 -48.787 1.00 59.72 281 GLU A N 1
ATOM 2121 C CA . GLU A 1 281 ? 53.988 -13.316 -50.256 1.00 59.72 281 GLU A CA 1
ATOM 2122 C C . GLU A 1 281 ? 55.055 -12.316 -50.748 1.00 59.72 281 GLU A C 1
ATOM 2124 O O . GLU A 1 281 ? 55.468 -12.385 -51.903 1.00 59.72 281 GLU A O 1
ATOM 2129 N N . VAL A 1 282 ? 55.511 -11.390 -49.896 1.00 59.88 282 VAL A N 1
ATOM 2130 C CA . VAL A 1 282 ? 56.545 -10.392 -50.236 1.00 59.88 282 VAL A CA 1
ATOM 2131 C C . VAL A 1 282 ? 57.960 -10.883 -49.898 1.00 59.88 282 VAL A C 1
ATOM 2133 O O . VAL A 1 282 ? 58.921 -10.366 -50.458 1.00 59.88 282 VAL A O 1
ATOM 2136 N N . GLU A 1 283 ? 58.112 -11.878 -49.020 1.00 56.47 283 GLU A N 1
ATOM 2137 C CA . GLU A 1 283 ? 59.423 -12.451 -48.665 1.00 56.47 283 GLU A CA 1
ATOM 2138 C C . GLU A 1 283 ? 59.873 -13.596 -49.598 1.00 56.47 283 GLU A C 1
ATOM 2140 O O . GLU A 1 283 ? 61.061 -13.908 -49.628 1.00 56.47 283 GLU A O 1
ATOM 2145 N N . ASP A 1 284 ? 58.963 -14.178 -50.390 1.00 54.34 284 ASP A N 1
ATOM 2146 C CA . ASP A 1 284 ? 59.229 -15.308 -51.306 1.00 54.34 284 ASP A CA 1
ATOM 2147 C C . ASP A 1 284 ? 59.395 -14.906 -52.799 1.00 54.34 284 ASP A C 1
ATOM 2149 O O . ASP A 1 284 ? 59.437 -15.777 -53.674 1.00 54.34 284 ASP A O 1
ATOM 2153 N N . GLY A 1 285 ? 59.492 -13.605 -53.119 1.00 43.34 285 GLY A N 1
ATOM 2154 C CA . GLY A 1 285 ? 59.666 -13.071 -54.487 1.00 43.34 285 GLY A CA 1
ATOM 2155 C C . GLY A 1 285 ? 60.955 -12.284 -54.686 1.00 43.34 285 GLY A C 1
ATOM 2156 O O . GLY A 1 285 ? 61.577 -12.450 -55.761 1.00 43.34 285 GLY A O 1
#

Foldseek 3Di:
DDDDDDDDDDDDDDDDDDDDDDPPDPVVVVPPPLDDDDDDDDDDDDDDDDDDDDDDDDDDDDDDDDDDDDPDPDDDPDDPDPPVVVVVVVVVVVVVVVVVVVVVVVVVVCDDDPVNVVVVVVVCVVVVHDDDDDPDDPLLVQLVCQVVVVDVFAEDQDPCNLLSHTQWYWYPPVPPVDDIDIDGQVCCCVVLVQDSVLVNQLCQQVDDPVHPHDPPQDNVNSSVLCVVQQPDDPPRVVVQNSVVVVVCVVVPPSVVVVVVVVVVVVVVVVVVVVVVVVVVVVVVD

Secondary structure (DSSP, 8-state):
------------------------SSTTSTTSTTS---------------------------PPP----PPPPPPPTTPPPP-HHHHHHHHHHHHHHHHHHHHHHHHHH-PPPHHHHHHHHHHHHHTT------SS-HHHHHHHHHHTTSSS-EE-S-SHHHHTT-SEEEE-TT-TTSPPEEEEHHHHHHHH---HHHHHHHHHHH-BTTB---TT--HHHHHHHHHHHS-SSS---GGGHHHHHHHHHHHS--HHHHHHHHHHHHHHHHHHHHHHHHHHHHH--

Mean predicted aligned error: 19.54 Å

Radius of gyration: 36.03 Å; Cα contacts (8 Å, |Δi|>4): 154; chains: 1; bounding box: 119×99×80 Å